Protein AF-A0AAW0YSM6-F1 (afdb_monomer_lite)

pLDDT: mean 75.82, std 18.78, range [26.0, 96.44]

Foldseek 3Di:
DDDDDDDDDDDPPPPPPPPDPPPPPDDFDKQKVVRAQQCVPDCQNPVPDFQPDPVSLLVVQLVRVQVQCCVAPVAGDDPVVSVVSSVVSVVCVVVVNRDWMKMKTKDQDPLCVVPPDDPSAFKIKIKMWTWDADPVDNDDRRIDTFKIKIWIWGDPPPDPHDIDTPFMWMDTPVAPQKIKTFDPWDKAADPPWDKDKQFAADVVVPRDPVNSLVVVVVVVCVQPPLQDPDDSVQVSVVVVVVQVVVCVVVWAWGTKIKGWIWTAAVPDDDTFTKIKIFTWTQDPVDNPDIDRFKIWIWGFQDDDPVSDDTYTFIWMDGPVRPPMTIGRDDPDDRDDRNVNVVPD

Radius of gyration: 26.13 Å; chains: 1; bounding box: 72×93×65 Å

Sequence (344 aa):
MIPPSNPLSQSPISSSSVSCPIWDRGASKWHSSPHEFVASCCLCTTSPRGPCTGEHYVAVQLNRFMKVWRRIVRRALPTEVRDAAHRIILELRTQGVELTHVSGMEMPCQQYYQSEMVNQRGYKEIRILFFVPDPVNDKANGHRWVADLLVFASSPPDSDEKIVVRGFASRFATDEKDWSFPQPYRYYGDPKDQQLFIVAPDEREGVRWDTTMDKMFVTVNKLQPGKYKISHFALVTHIVRVVQEIEMTGRRLWGFELYLVYRRAVGGGEMYPAIRIGFKFLTKESSKDITKEAVLILQSTGQGENGRRTYVQMSVMYASEWQIGHSYTEGGIPLLDKIEYERL

Secondary structure (DSSP, 8-state):
--PPPPPP----------------S-----EEESS---GGG-HHHH-S----SHHHHHHHHHHHHHHHHHHHH-SPPPHHHHHHHHHHHHHHHHTT----EEEEEEEE-GGGTT-TTS--TTEEEEEEEEEEE-TT-TTTT-EEEEEEEEEEEE--TT-SS--EEEEEEEEETTEEEEEEEE----EE--TTSPPEEEEPP-GGGT--HHHHHHHHHHHHHHHSTTT----HHHHHHHHHHHHHHHHTTT-EEEEEEEEEEEEEPTTSS-EEEEEEEEEEEE-SS-TT-EEEEEEEEEEE----TTS----EEEEEEEGGGTTEEEEE-SS------GGGSS--

Structure (mmCIF, N/CA/C/O backbone):
data_AF-A0AAW0YSM6-F1
#
_entry.id   AF-A0AAW0YSM6-F1
#
loop_
_atom_site.group_PDB
_atom_site.id
_atom_site.type_symbol
_atom_site.label_atom_id
_atom_site.label_alt_id
_atom_site.label_comp_id
_atom_site.label_asym_id
_atom_site.label_entity_id
_atom_site.label_seq_id
_atom_site.pdbx_PDB_ins_code
_atom_site.Cartn_x
_atom_site.Cartn_y
_atom_site.Cartn_z
_atom_site.occupancy
_atom_site.B_iso_or_equiv
_atom_site.auth_seq_id
_atom_site.auth_comp_id
_atom_site.auth_asym_id
_atom_site.auth_atom_id
_atom_site.pdbx_PDB_model_num
ATOM 1 N N . MET A 1 1 ? 38.708 76.179 -6.991 1.00 40.06 1 MET A N 1
ATOM 2 C CA . MET A 1 1 ? 37.515 75.405 -7.384 1.00 40.06 1 MET A CA 1
ATOM 3 C C . MET A 1 1 ? 37.983 74.216 -8.206 1.00 40.06 1 MET A C 1
ATOM 5 O O . MET A 1 1 ? 38.655 74.426 -9.200 1.00 40.06 1 MET A O 1
ATOM 9 N N . ILE A 1 2 ? 37.700 73.023 -7.677 1.00 41.72 2 ILE A N 1
ATOM 10 C CA . ILE A 1 2 ? 37.589 71.690 -8.300 1.00 41.72 2 ILE A CA 1
ATOM 11 C C . ILE A 1 2 ? 38.657 71.297 -9.351 1.00 41.72 2 ILE A C 1
ATOM 13 O O . ILE A 1 2 ? 38.523 71.656 -10.519 1.00 41.72 2 ILE A O 1
ATOM 17 N N . PRO A 1 3 ? 39.673 70.495 -8.971 1.00 47.22 3 PRO A N 1
ATOM 18 C CA . PRO A 1 3 ? 40.494 69.740 -9.917 1.00 47.22 3 PRO A CA 1
ATOM 19 C C . PRO A 1 3 ? 39.739 68.503 -10.457 1.00 47.22 3 PRO A C 1
ATOM 21 O O . PRO A 1 3 ? 38.768 68.057 -9.839 1.00 47.22 3 PRO A O 1
ATOM 24 N N . PRO A 1 4 ? 40.166 67.947 -11.607 1.00 43.38 4 PRO A N 1
ATOM 25 C CA . PRO A 1 4 ? 39.442 66.901 -12.318 1.00 43.38 4 PRO A CA 1
ATOM 26 C C . PRO A 1 4 ? 39.481 65.558 -11.582 1.00 43.38 4 PRO A C 1
ATOM 28 O O . PRO A 1 4 ? 40.473 65.164 -10.972 1.00 43.38 4 PRO A O 1
ATOM 31 N N . SER A 1 5 ? 38.357 64.859 -11.675 1.00 38.62 5 SER A N 1
ATOM 32 C CA . SER A 1 5 ? 38.090 63.519 -11.167 1.00 38.62 5 SER A CA 1
ATOM 33 C C . SER A 1 5 ? 39.093 62.473 -11.666 1.00 38.62 5 SER A C 1
ATOM 35 O O . SER A 1 5 ? 39.226 62.250 -12.869 1.00 38.62 5 SER A O 1
ATOM 37 N N . ASN A 1 6 ? 39.726 61.782 -10.714 1.00 39.31 6 ASN A N 1
ATOM 38 C CA . ASN A 1 6 ? 40.415 60.507 -10.909 1.00 39.31 6 ASN A CA 1
ATOM 39 C C . ASN A 1 6 ? 39.470 59.456 -11.527 1.00 39.31 6 ASN A C 1
ATOM 41 O O . ASN A 1 6 ? 38.339 59.317 -11.050 1.00 39.31 6 ASN A O 1
ATOM 45 N N . PRO A 1 7 ? 39.926 58.641 -12.495 1.00 40.06 7 PRO A N 1
ATOM 46 C CA . PRO A 1 7 ? 39.260 57.392 -12.820 1.00 40.06 7 PRO A CA 1
ATOM 47 C C . PRO A 1 7 ? 39.488 56.390 -11.681 1.00 40.06 7 PRO A C 1
ATOM 49 O O . PRO A 1 7 ? 40.614 56.151 -11.243 1.00 40.06 7 PRO A O 1
ATOM 52 N N . LEU A 1 8 ? 38.394 55.820 -11.181 1.00 35.34 8 LEU A N 1
ATOM 53 C CA . LEU A 1 8 ? 38.414 54.733 -10.212 1.00 35.34 8 LEU A CA 1
ATOM 54 C C . LEU A 1 8 ? 39.210 53.549 -10.772 1.00 35.34 8 LEU A C 1
ATOM 56 O O . LEU A 1 8 ? 38.856 52.963 -11.793 1.00 35.34 8 LEU A O 1
ATOM 60 N N . SER A 1 9 ? 40.271 53.209 -10.044 1.00 35.31 9 SER A N 1
ATOM 61 C CA . SER A 1 9 ? 40.956 51.921 -10.051 1.00 35.31 9 SER A CA 1
ATOM 62 C C . SER A 1 9 ? 39.938 50.777 -10.025 1.00 35.31 9 SER A C 1
ATOM 64 O O . SER A 1 9 ? 39.336 50.487 -8.990 1.00 35.31 9 SER A O 1
ATOM 66 N N . GLN A 1 10 ? 39.739 50.119 -11.166 1.00 32.94 10 GLN A N 1
ATOM 67 C CA . GLN A 1 10 ? 39.191 48.770 -11.201 1.00 32.94 10 GLN A CA 1
ATOM 68 C C . GLN A 1 10 ? 40.369 47.811 -11.073 1.00 32.94 10 GLN A C 1
ATOM 70 O O . GLN A 1 10 ? 41.082 47.523 -12.031 1.00 32.94 10 GLN A O 1
ATOM 75 N N . SER A 1 11 ? 40.594 47.353 -9.846 1.00 36.03 11 SER A N 1
ATOM 76 C CA . SER A 1 11 ? 41.408 46.167 -9.608 1.00 36.03 11 SER A CA 1
ATOM 77 C C . SER A 1 11 ? 40.712 44.974 -10.277 1.00 36.03 11 SER A C 1
ATOM 79 O O . SER A 1 11 ? 39.489 44.858 -10.149 1.00 36.03 11 SER A O 1
ATOM 81 N N . PRO A 1 12 ? 41.433 44.088 -10.985 1.00 33.19 12 PRO A N 1
ATOM 82 C CA . PRO A 1 12 ? 40.829 42.878 -11.509 1.00 33.19 12 PRO A CA 1
ATOM 83 C C . PRO A 1 12 ? 40.389 42.039 -10.312 1.00 33.19 12 PRO A C 1
ATOM 85 O O . PRO A 1 12 ? 41.216 41.628 -9.496 1.00 33.19 12 PRO A O 1
ATOM 88 N N . ILE A 1 13 ? 39.080 41.820 -10.185 1.00 32.62 13 ILE A N 1
ATOM 89 C CA . ILE A 1 13 ? 38.552 40.786 -9.303 1.00 32.62 13 ILE A CA 1
ATOM 90 C C . ILE A 1 13 ? 39.185 39.497 -9.805 1.00 32.62 13 ILE A C 1
ATOM 92 O O . ILE A 1 13 ? 38.915 39.044 -10.919 1.00 32.62 13 ILE A O 1
ATOM 96 N N . SER A 1 14 ? 40.106 38.981 -8.998 1.00 31.17 14 SER A N 1
ATOM 97 C CA . SER A 1 14 ? 40.717 37.686 -9.189 1.00 31.17 14 SER A CA 1
ATOM 98 C C . SER A 1 14 ? 39.592 36.685 -9.398 1.00 31.17 14 SER A C 1
ATOM 100 O O . SER A 1 14 ? 38.737 36.480 -8.537 1.00 31.17 14 SER A O 1
ATOM 102 N N . SER A 1 15 ? 39.581 36.087 -10.583 1.00 32.94 15 SER A N 1
ATOM 103 C CA . SER A 1 15 ? 38.825 34.888 -10.887 1.00 32.94 15 SER A CA 1
ATOM 104 C C . SER A 1 15 ? 39.393 33.757 -10.034 1.00 32.94 15 SER A C 1
ATOM 106 O O . SER A 1 15 ? 40.144 32.897 -10.495 1.00 32.94 15 SER A O 1
ATOM 108 N N . SER A 1 16 ? 39.034 33.756 -8.751 1.00 30.25 16 SER A N 1
ATOM 109 C CA . SER A 1 16 ? 38.980 32.540 -7.966 1.00 30.25 16 SER A CA 1
ATOM 110 C C . SER A 1 16 ? 37.948 31.659 -8.655 1.00 30.25 16 SER A C 1
ATOM 112 O O . SER A 1 16 ? 36.740 31.743 -8.444 1.00 30.25 16 SER A O 1
ATOM 114 N N . SER A 1 17 ? 38.464 30.844 -9.568 1.00 32.72 17 SER A N 1
ATOM 115 C CA . SER A 1 17 ? 37.837 29.626 -10.032 1.00 32.72 17 SER A CA 1
ATOM 116 C C . SER A 1 17 ? 37.557 28.781 -8.794 1.00 32.72 17 SER A C 1
ATOM 118 O O . SER A 1 17 ? 38.354 27.947 -8.368 1.00 32.72 17 SER A O 1
ATOM 120 N N . VAL A 1 18 ? 36.403 29.039 -8.177 1.00 29.36 18 VAL A N 1
ATOM 121 C CA . VAL A 1 18 ? 35.732 28.075 -7.322 1.00 29.36 18 VAL A CA 1
ATOM 122 C C . VAL A 1 18 ? 35.409 26.930 -8.260 1.00 29.36 18 VAL A C 1
ATOM 124 O O . VAL A 1 18 ? 34.416 26.929 -8.984 1.00 29.36 18 VAL A O 1
ATOM 127 N N . SER A 1 19 ? 36.354 26.004 -8.329 1.00 27.19 19 SER A N 1
ATOM 128 C CA . SER A 1 19 ? 36.183 24.709 -8.942 1.00 27.19 19 SER A CA 1
ATOM 129 C C . SER A 1 19 ? 35.033 24.054 -8.195 1.00 27.19 19 SER A C 1
ATOM 131 O O . SER A 1 19 ? 35.177 23.562 -7.076 1.00 27.19 19 SER A O 1
ATOM 133 N N . CYS A 1 20 ? 33.847 24.117 -8.799 1.00 26.00 20 CYS A N 1
ATOM 134 C CA . CYS A 1 20 ? 32.742 23.259 -8.423 1.00 26.00 20 CYS A CA 1
ATOM 135 C C . CYS A 1 20 ? 33.285 21.824 -8.378 1.00 26.00 20 CYS A C 1
ATOM 137 O O . CYS A 1 20 ? 33.965 21.413 -9.328 1.00 26.00 20 CYS A O 1
ATOM 139 N N . PRO A 1 21 ? 33.019 21.050 -7.313 1.00 32.16 21 PRO A N 1
ATOM 140 C CA . PRO A 1 21 ? 33.362 19.645 -7.339 1.00 32.16 21 PRO A CA 1
ATOM 141 C C . PRO A 1 21 ? 32.621 19.036 -8.527 1.00 32.16 21 PRO A C 1
ATOM 143 O O . PRO A 1 21 ? 31.412 19.212 -8.674 1.00 32.16 21 PRO A O 1
ATOM 146 N N . ILE A 1 22 ? 33.372 18.378 -9.402 1.00 36.72 22 ILE A N 1
ATOM 147 C CA . ILE A 1 22 ? 32.871 17.672 -10.574 1.00 36.72 22 ILE A CA 1
ATOM 148 C C . ILE A 1 22 ? 31.927 16.566 -10.083 1.00 36.72 22 ILE A C 1
ATOM 150 O O . ILE A 1 22 ? 32.355 15.466 -9.739 1.00 36.72 22 ILE A O 1
ATOM 154 N N . TRP A 1 23 ? 30.631 16.867 -10.046 1.00 35.84 23 TRP A N 1
ATOM 155 C CA . TRP A 1 23 ? 29.545 15.894 -9.951 1.00 35.84 23 TRP A CA 1
ATOM 156 C C . TRP A 1 23 ? 28.999 15.639 -11.357 1.00 35.84 23 TRP A C 1
ATOM 158 O O . TRP A 1 23 ? 27.850 15.944 -11.646 1.00 35.84 23 TRP A O 1
ATOM 168 N N . ASP A 1 24 ? 29.832 15.090 -12.245 1.00 35.84 24 ASP A N 1
ATOM 169 C CA . ASP A 1 24 ? 29.409 14.677 -13.594 1.00 35.84 24 ASP A CA 1
ATOM 170 C C . ASP A 1 24 ? 29.388 13.145 -13.747 1.00 35.84 24 ASP A C 1
ATOM 172 O O . ASP A 1 24 ? 29.742 12.556 -14.767 1.00 35.84 24 ASP A O 1
ATOM 176 N N . ARG A 1 25 ? 28.976 12.454 -12.676 1.00 39.25 25 ARG A N 1
ATOM 177 C CA . ARG A 1 25 ? 28.579 11.041 -12.724 1.00 39.25 25 ARG A CA 1
ATOM 178 C C . ARG A 1 25 ? 27.132 10.901 -12.274 1.00 39.25 25 ARG A C 1
ATOM 180 O O . ARG A 1 25 ? 26.861 10.631 -11.112 1.00 39.25 25 ARG A O 1
ATOM 187 N N . GLY A 1 26 ? 26.229 11.026 -13.245 1.00 41.25 26 GLY A N 1
ATOM 188 C CA . GLY A 1 26 ? 24.864 10.513 -13.157 1.00 41.25 26 GLY A CA 1
ATOM 189 C C . GLY A 1 26 ? 23.821 11.533 -12.723 1.00 41.25 26 GLY A C 1
ATOM 190 O O . GLY A 1 26 ? 23.280 11.430 -11.629 1.00 41.25 26 GLY A O 1
ATOM 191 N N . ALA A 1 27 ? 23.436 12.444 -13.619 1.00 46.31 27 ALA A N 1
ATOM 192 C CA . ALA A 1 27 ? 22.065 12.947 -13.579 1.00 46.31 27 ALA A CA 1
ATOM 193 C C . ALA A 1 27 ? 21.117 11.731 -13.561 1.00 46.31 27 ALA A C 1
ATOM 195 O O . ALA A 1 27 ? 21.291 10.831 -14.389 1.00 46.31 27 ALA A O 1
ATOM 196 N N . SER A 1 28 ? 20.172 11.670 -12.614 1.00 61.44 28 SER A N 1
ATOM 197 C CA . SER A 1 28 ? 19.154 10.613 -12.518 1.00 61.44 28 SER A CA 1
ATOM 198 C C . SER A 1 28 ? 18.442 10.447 -13.861 1.00 61.44 28 SER A C 1
ATOM 200 O O . SER A 1 28 ? 17.533 11.200 -14.207 1.00 61.44 28 SER A O 1
ATOM 202 N N . LYS A 1 29 ? 18.904 9.484 -14.661 1.00 80.50 29 LYS A N 1
ATOM 203 C CA . LYS A 1 29 ? 18.422 9.258 -16.020 1.00 80.50 29 LYS A CA 1
ATOM 204 C C . LYS A 1 29 ? 17.352 8.179 -15.991 1.00 80.50 29 LYS A C 1
ATOM 206 O O . LYS A 1 29 ? 17.573 7.088 -15.468 1.00 80.50 29 LYS A O 1
ATOM 211 N N . TRP A 1 30 ? 16.208 8.473 -16.596 1.00 83.94 30 TRP A N 1
ATOM 212 C CA . TRP A 1 30 ? 15.176 7.472 -16.828 1.00 83.94 30 TRP A CA 1
ATOM 213 C C . TRP A 1 30 ? 15.651 6.428 -17.841 1.00 83.94 30 TRP A C 1
ATOM 215 O O . TRP A 1 30 ? 16.189 6.751 -18.903 1.00 83.94 30 TRP A O 1
ATOM 225 N N . HIS A 1 31 ? 15.429 5.160 -17.514 1.00 86.50 31 HIS A N 1
ATOM 226 C CA . HIS A 1 31 ? 15.693 4.019 -18.380 1.00 86.50 31 HIS A CA 1
ATOM 227 C C . HIS A 1 31 ? 14.391 3.285 -18.682 1.00 86.50 31 HIS A C 1
ATOM 229 O O . HIS A 1 31 ? 13.728 2.839 -17.751 1.00 86.50 31 HIS A O 1
ATOM 235 N N . SER A 1 32 ? 14.073 3.094 -19.965 1.00 85.25 32 SER A N 1
ATOM 236 C CA . SER A 1 32 ? 12.811 2.479 -20.406 1.00 85.25 32 SER A CA 1
ATOM 237 C C . SER A 1 32 ? 13.015 1.173 -21.171 1.00 85.25 32 SER A C 1
ATOM 239 O O . SER A 1 32 ? 14.026 0.983 -21.852 1.00 85.25 32 SER A O 1
ATOM 241 N N . SER A 1 33 ? 12.064 0.250 -21.052 1.00 83.12 33 SER A N 1
ATOM 242 C CA . SER A 1 33 ? 11.967 -0.974 -21.843 1.00 83.12 33 SER A CA 1
ATOM 243 C C . SER A 1 33 ? 10.510 -1.237 -22.243 1.00 83.12 33 SER A C 1
ATOM 245 O O . SER A 1 33 ? 9.692 -1.512 -21.359 1.00 83.12 33 SER A O 1
ATOM 247 N N . PRO A 1 34 ? 10.193 -1.304 -23.550 1.00 81.00 34 PRO A N 1
ATOM 248 C CA . PRO A 1 34 ? 10.962 -0.836 -24.711 1.00 81.00 34 PRO A CA 1
ATOM 249 C C . PRO A 1 34 ? 11.608 0.551 -24.553 1.00 81.00 34 PRO A C 1
ATOM 251 O O . PRO A 1 34 ? 11.180 1.359 -23.736 1.00 81.00 34 PRO A O 1
ATOM 254 N N . HIS A 1 35 ? 12.695 0.790 -25.292 1.00 72.38 35 HIS A N 1
ATOM 255 C CA . HIS A 1 35 ? 13.445 2.051 -25.216 1.00 72.38 35 HIS A CA 1
ATOM 256 C C . HIS A 1 35 ? 12.679 3.237 -25.803 1.00 72.38 35 HIS A C 1
ATOM 258 O O . HIS A 1 35 ? 12.831 4.354 -25.319 1.00 72.38 35 HIS A O 1
ATOM 264 N N . GLU A 1 36 ? 11.889 2.990 -26.843 1.00 67.25 36 GLU A N 1
ATOM 265 C CA . GLU A 1 36 ? 11.102 4.012 -27.517 1.00 67.25 36 GLU A CA 1
ATOM 266 C C . GLU A 1 36 ? 9.770 4.185 -26.799 1.00 67.25 36 GLU A C 1
ATOM 268 O O . GLU A 1 36 ? 9.009 3.233 -26.647 1.00 67.25 36 GLU A O 1
ATOM 273 N N . PHE A 1 37 ? 9.509 5.407 -26.342 1.00 64.50 37 PHE A N 1
ATOM 274 C CA . PHE A 1 37 ? 8.310 5.756 -25.584 1.00 64.50 37 PHE A CA 1
ATOM 275 C C . PHE A 1 37 ? 7.289 6.545 -26.418 1.00 64.50 37 PHE A C 1
ATOM 277 O O . PHE A 1 37 ? 6.204 6.845 -25.941 1.00 64.50 37 PHE A O 1
ATOM 284 N N . VAL A 1 38 ? 7.614 6.871 -27.671 1.00 62.47 38 VAL A N 1
ATOM 285 C CA . VAL A 1 38 ? 6.726 7.622 -28.566 1.00 62.47 38 VAL A CA 1
ATOM 286 C C . VAL A 1 38 ? 5.616 6.695 -29.067 1.00 62.47 38 VAL A C 1
ATOM 288 O O . VAL A 1 38 ? 5.909 5.627 -29.604 1.00 62.47 38 VAL A O 1
ATOM 291 N N . ALA A 1 39 ? 4.347 7.080 -28.896 1.00 58.62 39 ALA A N 1
ATOM 292 C CA . ALA A 1 39 ? 3.189 6.236 -29.220 1.00 58.62 39 ALA A CA 1
ATOM 293 C C . ALA A 1 39 ? 3.138 5.762 -30.683 1.00 58.62 39 ALA A C 1
ATOM 295 O O . ALA A 1 39 ? 2.730 4.625 -30.931 1.00 58.62 39 ALA A O 1
ATOM 296 N N . SER A 1 40 ? 3.627 6.571 -31.629 1.00 60.66 40 SER A N 1
ATOM 297 C CA . SER A 1 40 ? 3.673 6.239 -33.060 1.00 60.66 40 SER A CA 1
ATOM 298 C C . SER A 1 40 ? 4.598 5.064 -33.408 1.00 60.66 40 SER A C 1
ATOM 300 O O . SER A 1 40 ? 4.344 4.366 -34.386 1.00 60.66 40 SER A O 1
ATOM 302 N N . CYS A 1 41 ? 5.636 4.815 -32.604 1.00 59.59 41 CYS A N 1
ATOM 303 C CA . CYS A 1 41 ? 6.614 3.733 -32.804 1.00 59.59 41 CYS A CA 1
ATOM 304 C C . CYS A 1 41 ? 6.591 2.704 -31.664 1.00 59.59 41 CYS A C 1
ATOM 306 O O . CYS A 1 41 ? 7.434 1.811 -31.576 1.00 59.59 41 CYS A O 1
ATOM 308 N N . CYS A 1 42 ? 5.634 2.831 -30.748 1.00 64.88 42 CYS A N 1
ATOM 309 C CA . CYS A 1 42 ? 5.588 2.024 -29.548 1.00 64.88 42 CYS A CA 1
ATOM 310 C C . CYS A 1 42 ? 5.269 0.563 -29.895 1.00 64.88 42 CYS A C 1
ATOM 312 O O . CYS A 1 42 ? 4.232 0.238 -30.472 1.00 64.88 42 CYS A O 1
ATOM 314 N N . LEU A 1 43 ? 6.125 -0.373 -29.480 1.00 63.53 43 LEU A N 1
ATOM 315 C CA . LEU A 1 43 ? 5.853 -1.809 -29.647 1.00 63.53 43 LEU A CA 1
ATOM 316 C C . LEU A 1 43 ? 4.604 -2.269 -28.876 1.00 63.53 43 LEU A C 1
ATOM 318 O O . LEU A 1 43 ? 4.097 -3.358 -29.135 1.00 63.53 43 LEU A O 1
ATOM 322 N N . CYS A 1 44 ? 4.101 -1.465 -27.932 1.00 63.12 44 CYS A N 1
ATOM 323 C CA . CYS A 1 44 ? 2.841 -1.743 -27.245 1.00 63.12 44 CYS A CA 1
ATOM 324 C C . CYS A 1 44 ? 1.594 -1.349 -28.036 1.00 63.12 44 CYS A C 1
ATOM 326 O O . CYS A 1 44 ? 0.535 -1.900 -27.763 1.00 63.12 44 CYS A O 1
ATOM 328 N N . THR A 1 45 ? 1.713 -0.444 -29.008 1.00 60.91 45 THR A N 1
ATOM 329 C CA . THR A 1 45 ? 0.628 -0.066 -29.929 1.00 60.91 45 THR A CA 1
ATOM 330 C C . THR A 1 45 ? 0.721 -0.821 -31.255 1.00 60.91 45 THR A C 1
ATOM 332 O O . THR A 1 45 ? -0.296 -1.056 -31.899 1.00 60.91 45 THR A O 1
ATOM 335 N N . THR A 1 46 ? 1.928 -1.232 -31.656 1.00 55.22 46 THR A N 1
ATOM 336 C CA . THR A 1 46 ? 2.209 -1.775 -32.998 1.00 55.22 46 THR A CA 1
ATOM 337 C C . THR A 1 46 ? 2.402 -3.292 -33.060 1.00 55.22 46 THR A C 1
ATOM 339 O O . THR A 1 46 ? 2.444 -3.835 -34.161 1.00 55.22 46 THR A O 1
ATOM 342 N N . SER A 1 47 ? 2.511 -4.010 -31.931 1.00 56.88 47 SER A N 1
ATOM 343 C CA . SER A 1 47 ? 2.680 -5.474 -31.953 1.00 56.88 47 SER A CA 1
ATOM 344 C C . SER A 1 47 ? 1.342 -6.191 -32.205 1.00 56.88 47 SER A C 1
ATOM 346 O O . SER A 1 47 ? 0.487 -6.192 -31.319 1.00 56.88 47 SER A O 1
ATOM 348 N N . PRO A 1 48 ? 1.158 -6.890 -33.345 1.00 49.88 48 PRO A N 1
ATOM 349 C CA . PRO A 1 48 ? -0.085 -7.603 -33.660 1.00 49.88 48 PRO A CA 1
ATOM 350 C C . PRO A 1 48 ? -0.254 -8.908 -32.864 1.00 49.88 48 PRO A C 1
ATOM 352 O O . PRO A 1 48 ? -1.270 -9.588 -32.986 1.00 49.88 48 PRO A O 1
ATOM 355 N N . ARG A 1 49 ? 0.753 -9.301 -32.073 1.00 57.97 49 ARG A N 1
ATOM 356 C CA . ARG A 1 49 ? 0.743 -10.518 -31.257 1.00 57.97 49 ARG A CA 1
ATOM 357 C C . ARG A 1 49 ? 1.012 -10.139 -29.810 1.00 57.97 49 ARG A C 1
ATOM 359 O O . ARG A 1 49 ? 2.162 -10.031 -29.385 1.00 57.97 49 ARG A O 1
ATOM 366 N N . GLY A 1 50 ? -0.068 -9.896 -29.074 1.00 62.69 50 GLY A N 1
ATOM 367 C CA . GLY A 1 50 ? -0.027 -9.890 -27.618 1.00 62.69 50 GLY A CA 1
ATOM 368 C C . GLY A 1 50 ? 0.368 -11.272 -27.078 1.00 62.69 50 GLY A C 1
ATOM 369 O O . GLY A 1 50 ? 0.382 -12.260 -27.823 1.00 62.69 50 GLY A O 1
ATOM 370 N N . PRO A 1 51 ? 0.723 -11.368 -25.792 1.00 65.69 51 PRO A N 1
ATOM 371 C CA . PRO A 1 51 ? 1.012 -12.653 -25.174 1.00 65.69 51 PRO A CA 1
ATOM 372 C C . PRO A 1 51 ? -0.200 -13.590 -25.271 1.00 65.69 51 PRO A C 1
ATOM 374 O O . PRO A 1 51 ? -1.312 -13.235 -24.903 1.00 65.69 51 PRO A O 1
ATOM 377 N N . CYS A 1 52 ? 0.021 -14.810 -25.762 1.00 69.50 52 CYS A N 1
ATOM 378 C CA . CYS A 1 52 ? -1.066 -15.763 -26.017 1.00 69.50 52 CYS A CA 1
ATOM 379 C C . CYS A 1 52 ? -1.593 -16.459 -24.750 1.00 69.50 52 CYS A C 1
ATOM 381 O O . CYS A 1 52 ? -2.656 -17.069 -24.795 1.00 69.50 52 CYS A O 1
ATOM 383 N N . THR A 1 53 ? -0.851 -16.423 -23.635 1.00 83.50 53 THR A N 1
ATOM 384 C CA . THR A 1 53 ? -1.195 -17.149 -22.400 1.00 83.50 53 THR A CA 1
ATOM 385 C C . THR A 1 53 ? -0.925 -16.343 -21.127 1.00 83.50 53 THR A C 1
ATOM 387 O O . THR A 1 53 ? -0.207 -15.338 -21.128 1.00 83.50 53 THR A O 1
ATOM 390 N N . GLY A 1 54 ? -1.501 -16.833 -20.020 1.00 84.44 54 GLY A N 1
ATOM 391 C CA . GLY A 1 54 ? -1.133 -16.561 -18.622 1.00 84.44 54 GLY A CA 1
ATOM 392 C C . GLY A 1 54 ? 0.354 -16.254 -18.424 1.00 84.44 54 GLY A C 1
ATOM 393 O O . GLY A 1 54 ? 0.798 -15.133 -18.177 1.00 84.44 54 GLY A O 1
ATOM 394 N N . GLU A 1 55 ? 1.120 -17.313 -18.614 1.00 88.19 55 GLU A N 1
ATOM 395 C CA . GLU A 1 55 ? 2.547 -17.389 -18.338 1.00 88.19 55 GLU A CA 1
ATOM 396 C C . GLU A 1 55 ? 3.377 -16.538 -19.299 1.00 88.19 55 GLU A C 1
ATOM 398 O O . GLU A 1 55 ? 4.327 -15.876 -18.881 1.00 88.19 55 GLU A O 1
ATOM 403 N N . HIS A 1 56 ? 3.003 -16.504 -20.583 1.00 88.00 56 HIS A N 1
ATOM 404 C CA . HIS A 1 56 ? 3.741 -15.739 -21.583 1.00 88.00 56 HIS A CA 1
ATOM 405 C C . HIS A 1 56 ? 3.680 -14.233 -21.285 1.00 88.00 56 HIS A C 1
ATOM 407 O O . HIS A 1 56 ? 4.703 -13.551 -21.338 1.00 88.00 56 HIS A O 1
ATOM 413 N N . TYR A 1 57 ? 2.513 -13.718 -20.894 1.00 89.12 57 TYR A N 1
ATOM 414 C CA . TYR A 1 57 ? 2.358 -12.322 -20.471 1.00 89.12 57 TYR A CA 1
ATOM 415 C C . TYR A 1 57 ? 3.295 -11.977 -19.310 1.00 89.12 57 TYR A C 1
ATOM 417 O O . TYR A 1 57 ? 4.084 -11.033 -19.400 1.00 89.12 57 TYR A O 1
ATOM 425 N N . VAL A 1 58 ? 3.263 -12.793 -18.252 1.00 91.62 58 VAL A N 1
ATOM 426 C CA . VAL A 1 58 ? 4.100 -12.599 -17.065 1.00 91.62 58 VAL A CA 1
ATOM 427 C C . VAL A 1 58 ? 5.580 -12.597 -17.444 1.00 91.62 58 VAL A C 1
ATOM 429 O O . VAL A 1 58 ? 6.324 -11.699 -17.044 1.00 91.62 58 VAL A O 1
ATOM 432 N N . ALA A 1 59 ? 6.010 -13.565 -18.256 1.00 91.88 59 ALA A N 1
ATOM 433 C CA . ALA A 1 59 ? 7.396 -13.689 -18.691 1.00 91.88 59 ALA A CA 1
ATOM 434 C C . ALA A 1 59 ? 7.867 -12.466 -19.498 1.00 91.88 59 ALA A C 1
ATOM 436 O O . ALA A 1 59 ? 8.966 -11.955 -19.258 1.00 91.88 59 ALA A O 1
ATOM 437 N N . VAL A 1 60 ? 7.040 -11.962 -20.421 1.00 90.31 60 VAL A N 1
ATOM 438 C CA . VAL A 1 60 ? 7.350 -10.771 -21.230 1.00 90.31 60 VAL A CA 1
ATOM 439 C C . VAL A 1 60 ? 7.501 -9.535 -20.346 1.00 90.31 60 VAL A C 1
ATOM 441 O O . VAL A 1 60 ? 8.484 -8.799 -20.479 1.00 90.31 60 VAL A O 1
ATOM 444 N N . GLN A 1 61 ? 6.568 -9.318 -19.422 1.00 92.31 61 GLN A N 1
ATOM 445 C CA . GLN A 1 61 ? 6.564 -8.134 -18.565 1.00 92.31 61 GLN A CA 1
ATOM 446 C C . GLN A 1 61 ? 7.705 -8.163 -17.542 1.00 92.31 61 GLN A C 1
ATOM 448 O O . GLN A 1 61 ? 8.429 -7.174 -17.393 1.00 92.31 61 GLN A O 1
ATOM 453 N N . LEU A 1 62 ? 7.973 -9.321 -16.929 1.00 95.19 62 LEU A N 1
ATOM 454 C CA . LEU A 1 62 ? 9.134 -9.497 -16.055 1.00 95.19 62 LEU A CA 1
ATOM 455 C C . LEU A 1 62 ? 10.452 -9.306 -16.812 1.00 95.19 62 LEU A C 1
ATOM 457 O O . LEU A 1 62 ? 11.392 -8.730 -16.267 1.00 95.19 62 LEU A O 1
ATOM 461 N N . ASN A 1 63 ? 10.545 -9.727 -18.079 1.00 93.44 63 ASN A N 1
ATOM 462 C CA . ASN A 1 63 ? 11.734 -9.480 -18.898 1.00 93.44 63 ASN A CA 1
ATOM 463 C C . ASN A 1 63 ? 11.985 -7.980 -19.114 1.00 93.44 63 ASN A C 1
ATOM 465 O O . ASN A 1 63 ? 13.123 -7.520 -18.981 1.00 93.44 63 ASN A O 1
ATOM 469 N N . ARG A 1 64 ? 10.929 -7.206 -19.402 1.00 92.44 64 ARG A N 1
ATOM 470 C CA . ARG A 1 64 ? 11.012 -5.741 -19.537 1.00 92.44 64 ARG A CA 1
ATOM 471 C C . ARG A 1 64 ? 11.453 -5.092 -18.229 1.00 92.44 64 ARG A C 1
ATOM 473 O O . ARG A 1 64 ? 12.389 -4.294 -18.236 1.00 92.44 64 ARG A O 1
ATOM 480 N N . PHE A 1 65 ? 10.853 -5.505 -17.117 1.00 95.56 65 PHE A N 1
ATOM 481 C CA . PHE A 1 65 ? 11.230 -5.049 -15.784 1.00 95.56 65 PHE A CA 1
ATOM 482 C C . PHE A 1 65 ? 12.706 -5.339 -15.465 1.00 95.56 65 PHE A C 1
ATOM 484 O O . PHE A 1 65 ? 13.459 -4.434 -15.109 1.00 95.56 65 PHE A O 1
ATOM 491 N N . MET A 1 66 ? 13.167 -6.575 -15.687 1.00 94.88 66 MET A N 1
ATOM 492 C CA . MET A 1 66 ? 14.564 -6.972 -15.466 1.00 94.88 66 MET A CA 1
ATOM 493 C C . MET A 1 66 ? 15.556 -6.157 -16.305 1.00 94.88 66 MET A C 1
ATOM 495 O O . MET A 1 66 ? 16.639 -5.820 -15.823 1.00 94.88 66 MET A O 1
ATOM 499 N N . LYS A 1 67 ? 15.213 -5.826 -17.557 1.00 93.38 67 LYS A N 1
ATOM 500 C CA . LYS A 1 67 ? 16.045 -4.968 -18.418 1.00 93.38 67 LYS A CA 1
ATOM 501 C C . LYS A 1 67 ? 16.187 -3.561 -17.842 1.00 93.38 67 LYS A C 1
ATOM 503 O O . LYS A 1 67 ? 17.294 -3.028 -17.837 1.00 93.38 67 LYS A O 1
ATOM 508 N N . VAL A 1 68 ? 15.094 -2.976 -17.352 1.00 93.62 68 VAL A N 1
ATOM 509 C CA . VAL A 1 68 ? 15.096 -1.655 -16.702 1.00 93.62 68 VAL A CA 1
ATOM 510 C C . VAL A 1 68 ? 15.929 -1.691 -15.424 1.00 93.62 68 VAL A C 1
ATOM 512 O O . VAL A 1 68 ? 16.855 -0.893 -15.291 1.00 93.62 68 VAL A O 1
ATOM 515 N N . TRP A 1 69 ? 15.699 -2.682 -14.557 1.00 93.44 69 TRP A N 1
ATOM 516 C CA . TRP A 1 69 ? 16.478 -2.881 -13.332 1.00 93.44 69 TRP A CA 1
ATOM 517 C C . TRP A 1 69 ? 17.984 -2.930 -13.606 1.00 93.44 69 TRP A C 1
ATOM 519 O O . TRP A 1 69 ? 18.746 -2.154 -13.037 1.00 93.44 69 TRP A O 1
ATOM 529 N N . ARG A 1 70 ? 18.430 -3.787 -14.535 1.00 91.12 70 ARG A N 1
ATOM 530 C CA . ARG A 1 70 ? 19.861 -3.934 -14.857 1.00 91.12 70 ARG A CA 1
ATOM 531 C C . ARG A 1 70 ? 20.495 -2.647 -15.388 1.00 91.12 70 ARG A C 1
ATOM 533 O O . ARG A 1 70 ? 21.687 -2.451 -15.189 1.00 91.12 70 ARG A O 1
ATOM 540 N N . ARG A 1 71 ? 19.733 -1.777 -16.057 1.00 90.12 71 ARG A N 1
ATOM 541 C CA . ARG A 1 71 ? 20.248 -0.499 -16.581 1.00 90.12 71 ARG A CA 1
ATOM 542 C C . ARG A 1 71 ? 20.420 0.548 -15.489 1.00 90.12 71 ARG A C 1
ATOM 544 O O . ARG A 1 71 ? 21.428 1.247 -15.497 1.00 90.12 71 ARG A O 1
ATOM 551 N N . ILE A 1 72 ? 19.456 0.619 -14.576 1.00 89.44 72 ILE A N 1
ATOM 552 C CA . ILE A 1 72 ? 19.457 1.561 -13.454 1.00 89.44 72 ILE A CA 1
ATOM 553 C C . ILE A 1 72 ? 20.505 1.133 -12.427 1.00 89.44 72 ILE A C 1
ATOM 555 O O . ILE A 1 72 ? 21.420 1.875 -12.096 1.00 89.44 72 ILE A O 1
ATOM 559 N N . VAL A 1 73 ? 20.381 -0.110 -11.973 1.00 86.50 73 VAL A N 1
ATOM 560 C CA . VAL A 1 73 ? 21.028 -0.611 -10.766 1.00 86.50 73 VAL A CA 1
ATOM 561 C C . VAL A 1 73 ? 22.363 -1.299 -11.066 1.00 86.50 73 VAL A C 1
ATOM 563 O O . VAL A 1 73 ? 23.233 -1.382 -10.203 1.00 86.50 73 VAL A O 1
ATOM 566 N N . ARG A 1 74 ? 22.545 -1.804 -12.296 1.00 86.44 74 ARG A N 1
ATOM 567 C CA . ARG A 1 74 ? 23.743 -2.544 -12.751 1.00 86.44 74 ARG A CA 1
ATOM 568 C C . ARG A 1 74 ? 24.086 -3.782 -11.912 1.00 86.44 74 ARG A C 1
ATOM 570 O O . ARG A 1 74 ? 25.221 -4.249 -11.929 1.00 86.44 74 ARG A O 1
ATOM 577 N N . ARG A 1 75 ? 23.099 -4.347 -11.209 1.00 85.81 75 ARG A N 1
ATOM 578 C CA . ARG A 1 75 ? 23.213 -5.582 -10.417 1.00 85.81 75 ARG A CA 1
ATOM 579 C C . ARG A 1 75 ? 22.100 -6.567 -10.778 1.00 85.81 75 ARG A C 1
ATOM 581 O O . ARG A 1 75 ? 21.148 -6.222 -11.488 1.00 85.81 75 ARG A O 1
ATOM 588 N N . ALA A 1 76 ? 22.226 -7.803 -10.295 1.00 88.69 76 ALA A N 1
ATOM 589 C CA . ALA A 1 76 ? 21.158 -8.795 -10.375 1.00 88.69 76 ALA A CA 1
ATOM 590 C C . ALA A 1 76 ? 19.879 -8.279 -9.693 1.00 88.69 76 ALA A C 1
ATOM 592 O O . ALA A 1 76 ? 19.942 -7.440 -8.795 1.00 88.69 76 ALA A O 1
ATOM 593 N N . LEU A 1 77 ? 18.723 -8.752 -10.159 1.00 91.44 77 LEU A N 1
ATOM 594 C CA . LEU A 1 77 ? 17.430 -8.416 -9.570 1.00 91.44 77 LEU A CA 1
ATOM 595 C C . LEU A 1 77 ? 17.204 -9.283 -8.321 1.00 91.44 77 LEU A C 1
ATOM 597 O O . LEU A 1 77 ? 17.156 -10.505 -8.481 1.00 91.44 77 LEU A O 1
ATOM 601 N N . PRO A 1 78 ? 17.058 -8.696 -7.117 1.00 92.19 78 PRO A N 1
ATOM 602 C CA . PRO A 1 78 ? 16.705 -9.446 -5.916 1.00 92.19 78 PRO A CA 1
ATOM 603 C C . PRO A 1 78 ? 15.352 -10.143 -6.071 1.00 92.19 78 PRO A C 1
ATOM 605 O O . PRO A 1 78 ? 14.436 -9.598 -6.699 1.00 92.19 78 PRO A O 1
ATOM 608 N N . THR A 1 79 ? 15.222 -11.340 -5.499 1.00 91.44 79 THR A N 1
ATOM 609 C CA . THR A 1 79 ? 14.010 -12.166 -5.604 1.00 91.44 79 THR A CA 1
ATOM 610 C C . THR A 1 79 ? 12.786 -11.428 -5.070 1.00 91.44 79 THR A C 1
ATOM 612 O O . THR A 1 79 ? 11.747 -11.416 -5.717 1.00 91.44 79 THR A O 1
ATOM 615 N N . GLU A 1 80 ? 12.927 -10.705 -3.964 1.00 89.75 80 GLU A N 1
ATOM 616 C CA . GLU A 1 80 ? 11.839 -9.976 -3.313 1.00 89.75 80 GLU A CA 1
ATOM 617 C C . GLU A 1 80 ? 11.284 -8.859 -4.210 1.00 89.75 80 GLU A C 1
ATOM 619 O O . GLU A 1 80 ? 10.073 -8.645 -4.282 1.00 89.75 80 GLU A O 1
ATOM 624 N N . VAL A 1 81 ? 12.162 -8.175 -4.953 1.00 93.06 81 VAL A N 1
ATOM 625 C CA . VAL A 1 81 ? 11.769 -7.135 -5.917 1.00 93.06 81 VAL A CA 1
ATOM 626 C C . VAL A 1 81 ? 11.148 -7.763 -7.164 1.00 93.06 81 VAL A C 1
ATOM 628 O O . VAL A 1 81 ? 10.180 -7.231 -7.707 1.00 93.06 81 VAL A O 1
ATOM 631 N N . ARG A 1 82 ? 11.673 -8.910 -7.616 1.00 95.31 82 ARG A N 1
ATOM 632 C CA . ARG A 1 82 ? 11.071 -9.682 -8.710 1.00 95.31 82 ARG A CA 1
ATOM 633 C C . ARG A 1 82 ? 9.645 -10.107 -8.362 1.00 95.31 82 ARG A C 1
ATOM 635 O O . ARG A 1 82 ? 8.761 -9.950 -9.199 1.00 95.31 82 ARG A O 1
ATOM 642 N N . ASP A 1 83 ? 9.422 -10.604 -7.152 1.00 93.19 83 ASP A N 1
ATOM 643 C CA . ASP A 1 83 ? 8.111 -11.054 -6.687 1.00 93.19 83 ASP A CA 1
ATOM 644 C C . ASP A 1 83 ? 7.140 -9.879 -6.520 1.00 93.19 83 ASP A C 1
ATOM 646 O O . ASP A 1 83 ? 5.962 -9.992 -6.862 1.00 93.19 83 ASP A O 1
ATOM 650 N N . ALA A 1 84 ? 7.630 -8.718 -6.071 1.00 93.31 84 ALA A N 1
ATOM 651 C CA . ALA A 1 84 ? 6.845 -7.485 -6.045 1.00 93.31 84 ALA A CA 1
ATOM 652 C C . ALA A 1 84 ? 6.398 -7.057 -7.450 1.00 93.31 84 ALA A C 1
ATOM 654 O O . ALA A 1 84 ? 5.213 -6.810 -7.672 1.00 93.31 84 ALA A O 1
ATOM 655 N N . ALA A 1 85 ? 7.320 -7.041 -8.416 1.00 96.06 85 ALA A N 1
ATOM 656 C CA . ALA A 1 85 ? 6.992 -6.754 -9.808 1.00 96.06 85 ALA A CA 1
ATOM 657 C C . ALA A 1 85 ? 6.017 -7.787 -10.387 1.00 96.06 85 ALA A C 1
ATOM 659 O O . ALA A 1 85 ? 5.097 -7.423 -11.113 1.00 96.06 85 ALA A O 1
ATOM 660 N N . HIS A 1 86 ? 6.181 -9.067 -10.044 1.00 95.19 86 HIS A N 1
ATOM 661 C CA . HIS A 1 86 ? 5.282 -10.131 -10.476 1.00 95.19 86 HIS A CA 1
ATOM 662 C C . HIS A 1 86 ? 3.844 -9.902 -9.991 1.00 95.19 86 HIS A C 1
ATOM 664 O O . HIS A 1 86 ? 2.924 -10.013 -10.797 1.00 95.19 86 HIS A O 1
ATOM 670 N N . ARG A 1 87 ? 3.647 -9.511 -8.724 1.00 92.94 87 ARG A N 1
ATOM 671 C CA . ARG A 1 87 ? 2.316 -9.162 -8.193 1.00 92.94 87 ARG A CA 1
ATOM 672 C C . ARG A 1 87 ? 1.677 -8.001 -8.950 1.00 92.94 87 ARG A C 1
ATOM 674 O O . ARG A 1 87 ? 0.532 -8.124 -9.365 1.00 92.94 87 ARG A O 1
ATOM 681 N N . ILE A 1 88 ? 2.430 -6.925 -9.195 1.00 95.38 88 ILE A N 1
ATOM 682 C CA . ILE A 1 88 ? 1.942 -5.785 -9.989 1.00 95.38 88 ILE A CA 1
ATOM 683 C C . ILE A 1 88 ? 1.524 -6.244 -11.384 1.00 95.38 88 ILE A C 1
ATOM 685 O O . ILE A 1 88 ? 0.468 -5.864 -11.865 1.00 95.38 88 ILE A O 1
ATOM 689 N N . ILE A 1 89 ? 2.336 -7.075 -12.036 1.00 95.31 89 ILE A N 1
ATOM 690 C CA . ILE A 1 89 ? 2.050 -7.586 -13.378 1.00 95.31 89 ILE A CA 1
ATOM 691 C C . ILE A 1 89 ? 0.758 -8.413 -13.385 1.00 95.31 89 ILE A C 1
ATOM 693 O O . ILE A 1 89 ? -0.074 -8.224 -14.266 1.00 95.31 89 ILE A O 1
ATOM 697 N N . LEU A 1 90 ? 0.561 -9.302 -12.408 1.00 93.75 90 LEU A N 1
ATOM 698 C CA . LEU A 1 90 ? -0.678 -10.075 -12.294 1.00 93.75 90 LEU A CA 1
ATOM 699 C C . LEU A 1 90 ? -1.898 -9.169 -12.092 1.00 93.75 90 LEU A C 1
ATOM 701 O O . LEU A 1 90 ? -2.902 -9.365 -12.768 1.00 93.75 90 LEU A O 1
ATOM 705 N N . GLU A 1 91 ? -1.784 -8.155 -11.238 1.00 93.12 91 GLU A N 1
ATOM 706 C CA . GLU A 1 91 ? -2.858 -7.193 -10.971 1.00 93.12 91 GLU A CA 1
ATOM 707 C C . GLU A 1 91 ? -3.159 -6.292 -12.181 1.00 93.12 91 GLU A C 1
ATOM 709 O O . GLU A 1 91 ? -4.303 -6.050 -12.542 1.00 93.12 91 GLU A O 1
ATOM 714 N N . LEU A 1 92 ? -2.141 -5.858 -12.920 1.00 93.62 92 LEU A N 1
ATOM 715 C CA . LEU A 1 92 ? -2.360 -5.138 -14.175 1.00 93.62 92 LEU A CA 1
ATOM 716 C C . LEU A 1 92 ? -3.137 -5.999 -15.181 1.00 93.62 92 LEU A C 1
ATOM 718 O O . LEU A 1 92 ? -3.998 -5.494 -15.904 1.00 93.62 92 LEU A O 1
ATOM 722 N N . ARG A 1 93 ? -2.891 -7.311 -15.204 1.00 91.62 93 ARG A N 1
ATOM 723 C CA . ARG A 1 93 ? -3.641 -8.221 -16.070 1.00 91.62 93 ARG A CA 1
ATOM 724 C C . ARG A 1 93 ? -5.103 -8.365 -15.665 1.00 91.62 93 ARG A C 1
ATOM 726 O O . ARG A 1 93 ? -5.950 -8.409 -16.553 1.00 91.62 93 ARG A O 1
ATOM 733 N N . THR A 1 94 ? -5.420 -8.448 -14.371 1.00 90.69 94 THR A N 1
ATOM 734 C CA . THR A 1 94 ? -6.825 -8.517 -13.915 1.00 90.69 94 THR A CA 1
ATOM 735 C C . THR A 1 94 ? -7.598 -7.260 -14.323 1.00 90.69 94 THR A C 1
ATOM 737 O O . THR A 1 94 ? -8.788 -7.339 -14.616 1.00 90.69 94 THR A O 1
ATOM 740 N N . GLN A 1 95 ? -6.897 -6.132 -14.466 1.00 89.88 95 GLN A N 1
ATOM 741 C CA . GLN A 1 95 ? -7.411 -4.861 -14.986 1.00 89.88 95 GLN A CA 1
ATOM 742 C C . GLN A 1 95 ? -7.426 -4.772 -16.529 1.00 89.88 95 GLN A C 1
ATOM 744 O O . GLN A 1 95 ? -7.702 -3.711 -17.090 1.00 89.88 95 GLN A O 1
ATOM 749 N N . GLY A 1 96 ? -7.120 -5.862 -17.241 1.00 88.31 96 GLY A N 1
ATOM 750 C CA . GLY A 1 96 ? -7.118 -5.918 -18.707 1.00 88.31 96 GLY A CA 1
ATOM 751 C C . GLY A 1 96 ? -5.898 -5.273 -19.374 1.00 88.31 96 GLY A C 1
ATOM 752 O O . GLY A 1 96 ? -5.920 -5.006 -20.577 1.00 88.31 96 GLY A O 1
ATOM 753 N N . VAL A 1 97 ? -4.823 -5.000 -18.627 1.00 88.44 97 VAL A N 1
ATOM 754 C CA . VAL A 1 97 ? -3.584 -4.438 -19.178 1.00 88.44 97 VAL A CA 1
ATOM 755 C C . VAL A 1 97 ? -2.675 -5.557 -19.678 1.00 88.44 97 VAL A C 1
ATOM 757 O O . VAL A 1 97 ? -1.931 -6.178 -18.920 1.00 88.44 97 VAL A O 1
ATOM 760 N N . GLU A 1 98 ? -2.683 -5.766 -20.992 1.00 84.31 98 GLU A N 1
ATOM 761 C CA . GLU A 1 98 ? -1.948 -6.854 -21.654 1.00 84.31 98 GLU A CA 1
ATOM 762 C C . GLU A 1 98 ? -0.505 -6.497 -22.051 1.00 84.31 98 GLU A C 1
ATOM 764 O O . GLU A 1 98 ? 0.307 -7.380 -22.343 1.00 84.31 98 GLU A O 1
ATOM 769 N N . LEU A 1 99 ? -0.137 -5.212 -22.045 1.00 86.00 99 LEU A N 1
ATOM 770 C CA . LEU A 1 99 ? 1.214 -4.796 -22.412 1.00 86.00 99 LEU A CA 1
ATOM 771 C C . LEU A 1 99 ? 1.590 -3.442 -21.810 1.00 86.00 99 LEU A C 1
ATOM 773 O O . LEU A 1 99 ? 0.813 -2.495 -21.873 1.00 86.00 99 LEU A O 1
ATOM 777 N N . THR A 1 100 ? 2.805 -3.337 -21.263 1.00 88.56 100 THR A N 1
ATOM 778 C CA . THR A 1 100 ? 3.280 -2.103 -20.616 1.00 88.56 100 THR A CA 1
ATOM 779 C C . THR A 1 100 ? 4.691 -1.720 -21.023 1.00 88.56 100 THR A C 1
ATOM 781 O O . THR A 1 100 ? 5.581 -2.571 -21.112 1.00 88.56 100 THR A O 1
ATOM 784 N N . HIS A 1 101 ? 4.931 -0.425 -21.170 1.00 89.94 101 HIS A N 1
ATOM 785 C CA . HIS A 1 101 ? 6.264 0.147 -21.047 1.00 89.94 101 HIS A CA 1
ATOM 786 C C . HIS A 1 101 ? 6.677 0.173 -19.585 1.00 89.94 101 HIS A C 1
ATOM 788 O O . HIS A 1 101 ? 5.893 0.548 -18.722 1.00 89.94 101 HIS A O 1
ATOM 794 N N . VAL A 1 102 ? 7.916 -0.212 -19.309 1.00 92.69 102 VAL A N 1
ATOM 795 C CA . VAL A 1 102 ? 8.494 -0.080 -17.973 1.00 92.69 102 VAL A CA 1
ATOM 796 C C . VAL A 1 102 ? 9.565 0.990 -18.053 1.00 92.69 102 VAL A C 1
ATOM 798 O O . VAL A 1 102 ? 10.447 0.880 -18.902 1.00 92.69 102 VAL A O 1
ATOM 801 N N . SER A 1 103 ? 9.512 1.999 -17.191 1.00 91.56 103 SER A N 1
ATOM 802 C CA . SER A 1 103 ? 10.588 2.984 -17.051 1.00 91.56 103 SER A CA 1
ATOM 803 C C . SER A 1 103 ? 10.998 3.098 -15.600 1.00 91.56 103 SER A C 1
ATOM 805 O O . SER A 1 103 ? 10.154 3.009 -14.722 1.00 91.56 103 SER A O 1
ATOM 807 N N . GLY A 1 104 ? 12.269 3.338 -15.318 1.00 92.00 104 GLY A N 1
ATOM 808 C CA . GLY A 1 104 ? 12.689 3.590 -13.948 1.00 92.00 104 GLY A CA 1
ATOM 809 C C . GLY A 1 104 ? 13.906 4.483 -13.843 1.00 92.00 104 GLY A C 1
ATOM 810 O O . GLY A 1 104 ? 14.595 4.737 -14.833 1.00 92.00 104 GLY A O 1
ATOM 811 N N . MET A 1 105 ? 14.164 4.939 -12.627 1.00 90.19 105 MET A N 1
ATOM 812 C CA . MET A 1 105 ? 15.308 5.767 -12.280 1.00 90.19 105 MET A CA 1
ATOM 813 C C . MET A 1 105 ? 15.812 5.430 -10.876 1.00 90.19 105 MET A C 1
ATOM 815 O O . MET A 1 105 ? 15.045 5.009 -10.009 1.00 90.19 105 MET A O 1
ATOM 819 N N . GLU A 1 106 ? 17.109 5.639 -10.666 1.00 87.75 106 GLU A N 1
ATOM 820 C CA . GLU A 1 106 ? 17.711 5.689 -9.336 1.00 87.75 106 GLU A CA 1
ATOM 821 C C . GLU A 1 106 ? 17.710 7.143 -8.866 1.00 87.75 106 GLU A C 1
ATOM 823 O O . GLU A 1 106 ? 18.122 8.057 -9.593 1.00 87.75 106 GLU A O 1
ATOM 828 N N . MET A 1 107 ? 17.242 7.347 -7.645 1.00 81.69 107 MET A N 1
ATOM 829 C CA . MET A 1 107 ? 17.249 8.620 -6.955 1.00 81.69 107 MET A CA 1
ATOM 830 C C . MET A 1 107 ? 18.026 8.490 -5.644 1.00 81.69 107 MET A C 1
ATOM 832 O O . MET A 1 107 ? 18.006 7.433 -4.998 1.00 81.69 107 MET A O 1
ATOM 836 N N . PRO A 1 108 ? 18.668 9.579 -5.200 1.00 71.94 108 PRO A N 1
ATOM 837 C CA . PRO A 1 108 ? 19.035 9.721 -3.803 1.00 71.94 108 PRO A CA 1
ATOM 838 C C . PRO A 1 108 ? 17.794 9.527 -2.926 1.00 71.94 108 PRO A C 1
ATOM 840 O O . PRO A 1 108 ? 16.720 10.024 -3.264 1.00 71.94 108 PRO A O 1
ATOM 843 N N . CYS A 1 109 ? 17.924 8.801 -1.816 1.00 68.12 109 CYS A N 1
ATOM 844 C CA . CYS A 1 109 ? 16.772 8.492 -0.975 1.00 68.12 109 CYS A CA 1
ATOM 845 C C . CYS A 1 109 ? 16.204 9.770 -0.337 1.00 68.12 109 CYS A C 1
ATOM 847 O O . CYS A 1 109 ? 16.802 10.326 0.589 1.00 68.12 109 CYS A O 1
ATOM 849 N N . GLN A 1 110 ? 15.048 10.233 -0.830 1.00 60.16 110 GLN A N 1
ATOM 850 C CA . GLN A 1 110 ? 14.452 11.514 -0.430 1.00 60.16 110 GLN A CA 1
ATOM 851 C C . GLN A 1 110 ? 14.036 11.519 1.046 1.00 60.16 110 GLN A C 1
ATOM 853 O O . GLN A 1 110 ? 14.088 12.558 1.705 1.00 60.16 110 GLN A O 1
ATOM 858 N N . GLN A 1 111 ? 13.712 10.343 1.592 1.00 56.72 111 GLN A N 1
ATOM 859 C CA . GLN A 1 111 ? 13.300 10.164 2.987 1.00 56.72 111 GLN A CA 1
ATOM 860 C C . GLN A 1 111 ? 14.377 10.581 4.003 1.00 56.72 111 GLN A C 1
ATOM 862 O O . GLN A 1 111 ? 14.041 10.999 5.110 1.00 56.72 111 GLN A O 1
ATOM 867 N N . TYR A 1 112 ? 15.662 10.538 3.633 1.00 51.91 112 TYR A N 1
ATOM 868 C CA . TYR A 1 112 ? 16.766 10.904 4.530 1.00 51.91 112 TYR A CA 1
ATOM 869 C C . TYR A 1 112 ? 17.254 12.347 4.366 1.00 51.91 112 TYR A C 1
ATOM 871 O O . TYR A 1 112 ? 18.033 12.811 5.196 1.00 51.91 112 TYR A O 1
ATOM 879 N N . TYR A 1 113 ? 16.771 13.098 3.369 1.00 44.56 113 TYR A N 1
ATOM 880 C CA . TYR A 1 113 ? 17.142 14.513 3.216 1.00 44.56 113 TYR A CA 1
ATOM 881 C C . TYR A 1 113 ? 16.562 15.409 4.315 1.00 44.56 113 TYR A C 1
ATOM 883 O O . TYR A 1 113 ? 17.098 16.479 4.573 1.00 44.56 113 TYR A O 1
ATOM 891 N N . GLN A 1 114 ? 15.504 14.968 5.001 1.00 46.69 114 GLN A N 1
ATOM 892 C CA . GLN A 1 114 ? 14.921 15.698 6.133 1.00 46.69 114 GLN A CA 1
ATOM 893 C C . GLN A 1 114 ? 15.607 15.390 7.477 1.00 46.69 114 GLN A C 1
ATOM 895 O O . GLN A 1 114 ? 15.244 15.956 8.505 1.00 46.69 114 GLN A O 1
ATOM 900 N N . SER A 1 115 ? 16.583 14.481 7.488 1.00 43.72 115 SER A N 1
ATOM 901 C CA . SER A 1 115 ? 17.289 14.021 8.681 1.00 43.72 115 SER A CA 1
ATOM 902 C C . SER A 1 115 ? 18.771 14.352 8.524 1.00 43.72 115 SER A C 1
ATOM 904 O O . SER A 1 115 ? 19.519 13.553 7.968 1.00 43.72 115 SER A O 1
ATOM 906 N N . GLU A 1 116 ? 19.202 15.503 9.046 1.00 42.09 116 GLU A N 1
ATOM 907 C CA . GLU A 1 116 ? 20.579 16.044 8.978 1.00 42.09 116 GLU A CA 1
ATOM 908 C C . GLU A 1 116 ? 21.692 15.115 9.526 1.00 42.09 116 GLU A C 1
ATOM 910 O O . GLU A 1 116 ? 22.858 15.493 9.533 1.00 42.09 116 GLU A O 1
ATOM 915 N N . MET A 1 117 ? 21.371 13.902 9.992 1.00 40.28 117 MET A N 1
ATOM 916 C CA . MET A 1 117 ? 22.264 13.074 10.813 1.00 40.28 117 MET A CA 1
ATOM 917 C C . MET A 1 117 ? 22.627 11.693 10.249 1.00 40.28 117 MET A C 1
ATOM 919 O O . MET A 1 117 ? 23.363 10.964 10.906 1.00 40.28 117 MET A O 1
ATOM 923 N N . VAL A 1 118 ? 22.166 11.293 9.057 1.00 47.78 118 VAL A N 1
ATOM 924 C CA . VAL A 1 118 ? 22.530 9.968 8.510 1.00 47.78 118 VAL A CA 1
ATOM 925 C C . VAL A 1 118 ? 23.675 10.104 7.520 1.00 47.78 118 VAL A C 1
ATOM 927 O O . VAL A 1 118 ? 23.619 10.910 6.596 1.00 47.78 118 VAL A O 1
ATOM 930 N N . ASN A 1 119 ? 24.703 9.272 7.679 1.00 45.59 119 ASN A N 1
ATOM 931 C CA . ASN A 1 119 ? 25.718 9.055 6.657 1.00 45.59 119 ASN A CA 1
ATOM 932 C C . ASN A 1 119 ? 25.007 8.453 5.425 1.00 45.59 119 ASN A C 1
ATOM 934 O O . ASN A 1 119 ? 24.803 7.248 5.336 1.00 45.59 119 ASN A O 1
ATOM 938 N N . GLN A 1 120 ? 24.560 9.304 4.494 1.00 56.00 120 GLN A N 1
ATOM 939 C CA . GLN A 1 120 ? 23.713 8.943 3.339 1.00 56.00 120 GLN A CA 1
ATOM 940 C C . GLN A 1 120 ? 24.413 8.014 2.330 1.00 56.00 120 GLN A C 1
ATOM 942 O O . GLN A 1 120 ? 23.818 7.589 1.338 1.00 56.00 120 GLN A O 1
ATOM 947 N N . ARG A 1 121 ? 25.697 7.710 2.552 1.00 55.38 121 ARG A N 1
ATOM 948 C CA . ARG A 1 121 ? 26.503 6.877 1.664 1.00 55.38 121 ARG A CA 1
ATOM 949 C C . ARG A 1 121 ? 25.921 5.467 1.605 1.00 55.38 121 ARG A C 1
ATOM 951 O O . ARG A 1 121 ? 25.956 4.730 2.581 1.00 55.38 121 ARG A O 1
ATOM 958 N N . GLY A 1 122 ? 25.411 5.108 0.430 1.00 65.62 122 GLY A N 1
ATOM 959 C CA . GLY A 1 122 ? 24.944 3.761 0.115 1.00 65.62 122 GLY A CA 1
ATOM 960 C C . GLY A 1 122 ? 23.427 3.608 0.029 1.00 65.62 122 GLY A C 1
ATOM 961 O O . GLY A 1 122 ? 22.990 2.637 -0.579 1.00 65.62 122 GLY A O 1
ATOM 962 N N . TYR A 1 123 ? 22.619 4.539 0.547 1.00 75.00 123 TYR A N 1
ATOM 963 C CA . TYR A 1 123 ? 21.153 4.447 0.480 1.00 75.00 123 TYR A CA 1
ATOM 964 C C . TYR A 1 123 ? 20.598 4.978 -0.842 1.00 75.00 123 TYR A C 1
ATOM 966 O O . TYR A 1 123 ? 20.976 6.053 -1.307 1.00 75.00 123 TYR A O 1
ATOM 974 N N . LYS A 1 124 ? 19.681 4.219 -1.442 1.00 80.00 124 LYS A N 1
ATOM 975 C CA . LYS A 1 124 ? 19.136 4.459 -2.778 1.00 80.00 124 LYS A CA 1
ATOM 976 C C . LYS A 1 124 ? 17.635 4.224 -2.797 1.00 80.00 124 LYS A C 1
ATOM 978 O O . LYS A 1 124 ? 17.139 3.266 -2.203 1.00 80.00 124 LYS A O 1
ATOM 983 N N . GLU A 1 125 ? 16.940 5.072 -3.537 1.00 86.12 125 GLU A N 1
ATOM 984 C CA . GLU A 1 125 ? 15.534 4.904 -3.875 1.00 86.12 125 GLU A CA 1
ATOM 985 C C . GLU A 1 125 ? 15.441 4.604 -5.371 1.00 86.12 125 GLU A C 1
ATOM 987 O O . GLU A 1 125 ? 15.945 5.352 -6.207 1.00 86.12 125 GLU A O 1
ATOM 992 N N . ILE A 1 126 ? 14.843 3.474 -5.727 1.00 90.25 126 ILE A N 1
ATOM 993 C CA . ILE A 1 126 ? 14.672 3.057 -7.116 1.00 90.25 126 ILE A CA 1
ATOM 994 C C . ILE A 1 126 ? 13.183 3.101 -7.412 1.00 90.25 126 ILE A C 1
ATOM 996 O O . ILE A 1 126 ? 12.409 2.343 -6.827 1.00 90.25 126 ILE A O 1
ATOM 1000 N N . ARG A 1 127 ? 12.784 3.980 -8.329 1.00 92.00 127 ARG A N 1
ATOM 1001 C CA . ARG A 1 127 ? 11.390 4.131 -8.745 1.00 92.00 127 ARG A CA 1
ATOM 1002 C C . ARG A 1 127 ? 11.195 3.542 -10.128 1.00 92.00 127 ARG A C 1
ATOM 1004 O O . ARG A 1 127 ? 11.957 3.856 -11.042 1.00 92.00 127 ARG A O 1
ATOM 1011 N N . ILE A 1 128 ? 10.189 2.692 -10.279 1.00 95.44 128 ILE A N 1
ATOM 1012 C CA . ILE A 1 128 ? 9.876 1.982 -11.516 1.00 95.44 128 ILE A CA 1
ATOM 1013 C C . ILE A 1 128 ? 8.390 2.158 -11.813 1.00 95.44 128 ILE A C 1
ATOM 1015 O O . ILE A 1 128 ? 7.534 1.737 -11.050 1.00 95.44 128 ILE A O 1
ATOM 1019 N N . LEU A 1 129 ? 8.093 2.759 -12.954 1.00 94.62 129 LEU A N 1
ATOM 1020 C CA . LEU A 1 129 ? 6.757 3.054 -13.438 1.00 94.62 129 LEU A CA 1
ATOM 1021 C C . LEU A 1 129 ? 6.387 2.119 -14.589 1.00 94.62 129 LEU A C 1
ATOM 1023 O O . LEU A 1 129 ? 7.191 1.860 -15.492 1.00 94.62 129 LEU A O 1
ATOM 1027 N N . PHE A 1 130 ? 5.142 1.663 -14.573 1.00 94.56 130 PHE A N 1
ATOM 1028 C CA . PHE A 1 130 ? 4.507 0.918 -15.651 1.00 94.56 130 PHE A CA 1
ATOM 1029 C C . PHE A 1 130 ? 3.586 1.859 -16.412 1.00 94.56 130 PHE A C 1
ATOM 1031 O O . PHE A 1 130 ? 2.806 2.587 -15.802 1.00 94.56 130 PHE A O 1
ATOM 1038 N N . PHE A 1 131 ? 3.656 1.833 -17.735 1.00 91.44 131 PHE A N 1
ATOM 1039 C CA . PHE A 1 131 ? 2.933 2.737 -18.615 1.00 91.44 131 PHE A CA 1
ATOM 1040 C C . PHE A 1 131 ? 2.192 1.984 -19.709 1.00 91.44 131 PHE A C 1
ATOM 1042 O O . PHE A 1 131 ? 2.695 0.994 -20.241 1.00 91.44 131 PHE A O 1
ATOM 1049 N N . VAL A 1 132 ? 1.035 2.509 -20.092 1.00 88.19 132 VAL A N 1
ATOM 1050 C CA . VAL A 1 132 ? 0.241 2.051 -21.237 1.00 88.19 132 VAL A CA 1
ATOM 1051 C C . VAL A 1 132 ? 0.004 3.219 -22.185 1.00 88.19 132 VAL A C 1
ATOM 1053 O O . VAL A 1 132 ? 0.032 4.363 -21.725 1.00 88.19 132 VAL A O 1
ATOM 1056 N N . PRO A 1 133 ? -0.233 2.966 -23.480 1.00 82.81 133 PRO A N 1
ATOM 1057 C CA . PRO A 1 133 ? -0.612 4.017 -24.409 1.00 82.81 133 PRO A CA 1
ATOM 1058 C C . PRO A 1 133 ? -1.832 4.804 -23.908 1.00 82.81 133 PRO A C 1
ATOM 1060 O O . PRO A 1 133 ? -2.788 4.224 -23.389 1.00 82.81 133 PRO A O 1
ATOM 1063 N N . ASP A 1 134 ? -1.782 6.124 -24.046 1.00 80.88 134 ASP A N 1
ATOM 1064 C CA . ASP A 1 134 ? -2.870 7.040 -23.728 1.00 80.88 134 ASP A CA 1
ATOM 1065 C C . ASP A 1 134 ? -3.507 7.525 -25.039 1.00 80.88 134 ASP A C 1
ATOM 1067 O O . ASP A 1 134 ? -2.918 8.366 -25.723 1.00 80.88 134 ASP A O 1
ATOM 1071 N N . PRO A 1 135 ? -4.699 7.016 -25.403 1.00 69.94 135 PRO A N 1
ATOM 1072 C CA . PRO A 1 135 ? -5.358 7.381 -26.653 1.00 69.94 135 PRO A CA 1
ATOM 1073 C C . PRO A 1 135 ? -5.821 8.846 -26.682 1.00 69.94 135 PRO A C 1
ATOM 1075 O O . PRO A 1 135 ? -6.161 9.352 -27.748 1.00 69.94 135 PRO A O 1
ATOM 1078 N N . VAL A 1 136 ? -5.855 9.531 -25.533 1.00 72.81 136 VAL A N 1
ATOM 1079 C CA . VAL A 1 136 ? -6.328 10.917 -25.421 1.00 72.81 136 VAL A CA 1
ATOM 1080 C C . VAL A 1 136 ? -5.185 11.920 -25.612 1.00 72.81 136 VAL A C 1
ATOM 1082 O O . VAL A 1 136 ? -5.418 13.041 -26.065 1.00 72.81 136 VAL A O 1
ATOM 1085 N N . ASN A 1 137 ? -3.940 11.537 -25.307 1.00 67.31 137 ASN A N 1
ATOM 1086 C CA . ASN A 1 137 ? -2.798 12.453 -25.259 1.00 67.31 137 ASN A CA 1
ATOM 1087 C C . ASN A 1 137 ? -1.633 12.025 -26.169 1.00 67.31 137 ASN A C 1
ATOM 1089 O O . ASN A 1 137 ? -0.518 11.760 -25.717 1.00 67.31 137 ASN A O 1
ATOM 1093 N N . ASP A 1 138 ? -1.881 12.015 -27.478 1.00 59.91 138 ASP A N 1
ATOM 1094 C CA . ASP A 1 138 ? -0.934 11.536 -28.499 1.00 59.91 138 ASP A CA 1
ATOM 1095 C C . ASP A 1 138 ? 0.220 12.520 -28.828 1.00 59.91 138 ASP A C 1
ATOM 1097 O O . ASP A 1 138 ? 1.057 12.259 -29.685 1.00 59.91 138 ASP A O 1
ATOM 1101 N N . LYS A 1 139 ? 0.295 13.690 -28.169 1.00 54.22 139 LYS A N 1
ATOM 1102 C CA . LYS A 1 139 ? 1.173 14.800 -28.609 1.00 54.22 139 LYS A CA 1
ATOM 1103 C C . LYS A 1 139 ? 2.495 14.974 -27.849 1.00 54.22 139 LYS A C 1
ATOM 1105 O O . LYS A 1 139 ? 3.357 15.690 -28.347 1.00 54.22 139 LYS A O 1
ATOM 1110 N N . ALA A 1 140 ? 2.676 14.366 -26.672 1.00 56.66 140 ALA A N 1
ATOM 1111 C CA . ALA A 1 140 ? 3.890 14.560 -25.855 1.00 56.66 140 ALA A CA 1
ATOM 1112 C C . ALA A 1 140 ? 4.674 13.261 -25.618 1.00 56.66 140 ALA A C 1
ATOM 1114 O O . ALA A 1 140 ? 5.831 13.156 -26.006 1.00 56.66 140 ALA A O 1
ATOM 1115 N N . ASN A 1 141 ? 4.023 12.271 -25.004 1.00 58.28 141 ASN A N 1
ATOM 1116 C CA . ASN A 1 141 ? 4.590 10.953 -24.701 1.00 58.28 141 ASN A CA 1
ATOM 1117 C C . ASN A 1 141 ? 3.623 9.806 -25.038 1.00 58.28 141 ASN A C 1
ATOM 1119 O O . ASN A 1 141 ? 4.038 8.653 -25.028 1.00 58.28 141 ASN A O 1
ATOM 1123 N N . GLY A 1 142 ? 2.341 10.096 -25.310 1.00 72.19 142 GLY A N 1
ATOM 1124 C CA . GLY A 1 142 ? 1.348 9.110 -25.744 1.00 72.19 142 GLY A CA 1
ATOM 1125 C C . GLY A 1 142 ? 1.115 7.950 -24.780 1.00 72.19 142 GLY A C 1
ATOM 1126 O O . GLY A 1 142 ? 0.610 6.920 -25.207 1.00 72.19 142 GLY A O 1
ATOM 1127 N N . HIS A 1 143 ? 1.516 8.076 -23.511 1.00 82.38 143 HIS A N 1
ATOM 1128 C CA . HIS A 1 143 ? 1.379 7.034 -22.500 1.00 82.38 143 HIS A CA 1
ATOM 1129 C C . HIS A 1 143 ? 1.007 7.627 -21.143 1.00 82.38 143 HIS A C 1
ATOM 1131 O O . HIS A 1 143 ? 1.538 8.662 -20.735 1.00 82.38 143 HIS A O 1
ATOM 1137 N N . ARG A 1 144 ? 0.164 6.902 -20.410 1.00 87.00 144 ARG A N 1
ATOM 1138 C CA . ARG A 1 144 ? -0.183 7.162 -19.011 1.00 87.00 144 ARG A CA 1
ATOM 1139 C C . ARG A 1 144 ? 0.421 6.081 -18.130 1.00 87.00 144 ARG A C 1
ATOM 1141 O O . ARG A 1 144 ? 0.539 4.928 -18.552 1.00 87.00 144 ARG A O 1
ATOM 1148 N N . TRP A 1 145 ? 0.826 6.441 -16.920 1.00 91.69 145 TRP A N 1
ATOM 1149 C CA . TRP A 1 145 ? 1.271 5.441 -15.957 1.00 91.69 145 TRP A CA 1
ATOM 1150 C C . TRP A 1 145 ? 0.055 4.674 -15.411 1.00 91.69 145 TRP A C 1
ATOM 1152 O O . TRP A 1 145 ? -1.063 5.188 -15.405 1.00 91.69 145 TRP A O 1
ATOM 1162 N N . VAL A 1 146 ? 0.265 3.422 -15.016 1.00 94.38 146 VAL A N 1
ATOM 1163 C CA . VAL A 1 146 ? -0.774 2.529 -14.472 1.00 94.38 146 VAL A CA 1
ATOM 1164 C C . VAL A 1 146 ? -0.369 1.896 -13.150 1.00 94.38 146 VAL A C 1
ATOM 1166 O O . VAL A 1 146 ? -1.235 1.597 -12.337 1.00 94.38 146 VAL A O 1
ATOM 1169 N N . ALA A 1 147 ? 0.933 1.743 -12.909 1.00 96.44 147 ALA A N 1
ATOM 1170 C CA . ALA A 1 147 ? 1.470 1.307 -11.629 1.00 96.44 147 ALA A CA 1
ATOM 1171 C C . ALA A 1 147 ? 2.833 1.949 -11.353 1.00 96.44 147 ALA A C 1
ATOM 1173 O O . ALA A 1 147 ? 3.567 2.315 -12.275 1.00 96.44 147 ALA A O 1
ATOM 1174 N N . ASP A 1 148 ? 3.162 2.055 -10.073 1.00 94.38 148 ASP A N 1
ATOM 1175 C CA . ASP A 1 148 ? 4.402 2.611 -9.541 1.00 94.38 148 ASP A CA 1
ATOM 1176 C C . ASP A 1 148 ? 4.952 1.621 -8.515 1.00 94.38 148 ASP A C 1
ATOM 1178 O O . ASP A 1 148 ? 4.231 1.219 -7.608 1.00 94.38 148 ASP A O 1
ATOM 1182 N N . LEU A 1 149 ? 6.203 1.199 -8.680 1.00 95.25 149 LEU A N 1
ATOM 1183 C CA . LEU A 1 149 ? 6.949 0.387 -7.729 1.00 95.25 149 LEU A CA 1
ATOM 1184 C C . LEU A 1 149 ? 8.123 1.208 -7.221 1.00 95.25 149 LEU A C 1
ATOM 1186 O O . LEU A 1 149 ? 8.995 1.623 -7.987 1.00 95.25 149 LEU A O 1
ATOM 1190 N N . LEU A 1 150 ? 8.182 1.353 -5.910 1.00 91.94 150 LEU A N 1
ATOM 1191 C CA . LEU A 1 150 ? 9.277 1.980 -5.213 1.00 91.94 150 LEU A CA 1
ATOM 1192 C C . LEU A 1 150 ? 10.069 0.943 -4.433 1.00 91.94 150 LEU A C 1
ATOM 1194 O O . LEU A 1 150 ? 9.493 0.148 -3.696 1.00 91.94 150 LEU A O 1
ATOM 1198 N N . VAL A 1 151 ? 11.390 0.966 -4.574 1.00 90.62 151 VAL A N 1
ATOM 1199 C CA . VAL A 1 151 ? 12.305 0.062 -3.878 1.00 90.62 151 VAL A CA 1
ATOM 1200 C C . VAL A 1 151 ? 13.319 0.882 -3.100 1.00 90.62 151 VAL A C 1
ATOM 1202 O O . VAL A 1 151 ? 14.017 1.725 -3.661 1.00 90.62 151 VAL A O 1
ATOM 1205 N N . PHE A 1 152 ? 13.439 0.580 -1.816 1.00 86.62 152 PHE A N 1
ATOM 1206 C CA . PHE A 1 152 ? 14.452 1.146 -0.941 1.00 86.62 152 PHE A CA 1
ATOM 1207 C C . PHE A 1 152 ? 15.583 0.148 -0.805 1.00 86.62 152 PHE A C 1
ATOM 1209 O O . PHE A 1 152 ? 15.377 -1.012 -0.437 1.00 86.62 152 PHE A O 1
ATOM 1216 N N . ALA A 1 153 ? 16.786 0.597 -1.116 1.00 86.19 153 ALA A N 1
ATOM 1217 C CA . ALA A 1 153 ? 17.959 -0.245 -1.182 1.00 86.19 153 ALA A CA 1
ATOM 1218 C C . ALA A 1 153 ? 19.138 0.415 -0.471 1.00 86.19 153 ALA A C 1
ATOM 1220 O O . ALA A 1 153 ? 19.262 1.638 -0.443 1.00 86.19 153 ALA A O 1
ATOM 1221 N N . SER A 1 154 ? 20.042 -0.402 0.058 1.00 82.81 154 SER A N 1
ATOM 1222 C CA . SER A 1 154 ? 21.366 0.043 0.479 1.00 82.81 154 SER A CA 1
ATOM 1223 C C . SER A 1 154 ? 22.456 -0.753 -0.229 1.00 82.81 154 SER A C 1
ATOM 1225 O O . SER A 1 154 ? 22.335 -1.963 -0.421 1.00 82.81 154 SER A O 1
ATOM 1227 N N . SER A 1 155 ? 23.526 -0.066 -0.605 1.00 76.62 155 SER A N 1
ATOM 1228 C CA . SER A 1 155 ? 24.764 -0.632 -1.135 1.00 76.62 155 SER A CA 1
ATOM 1229 C C . SER A 1 155 ? 25.857 -0.419 -0.086 1.00 76.62 155 SER A C 1
ATOM 1231 O O . SER A 1 155 ? 26.265 0.728 0.110 1.00 76.62 155 SER A O 1
ATOM 1233 N N . PRO A 1 156 ? 26.295 -1.471 0.626 1.00 69.12 156 PRO A N 1
ATOM 1234 C CA . PRO A 1 156 ? 27.419 -1.373 1.549 1.00 69.12 156 PRO A CA 1
ATOM 1235 C C . PRO A 1 156 ? 28.662 -0.822 0.830 1.00 69.12 156 PRO A C 1
ATOM 1237 O O . PRO A 1 156 ? 28.904 -1.213 -0.316 1.00 69.12 156 PRO A O 1
ATOM 1240 N N . PRO A 1 157 ? 29.449 0.062 1.471 1.00 57.97 157 PRO A N 1
ATOM 1241 C CA . PRO A 1 157 ? 30.578 0.748 0.836 1.00 57.97 157 PRO A CA 1
ATOM 1242 C C . PRO A 1 157 ? 31.656 -0.196 0.277 1.00 57.97 157 PRO A C 1
ATOM 1244 O O . PRO A 1 157 ? 32.311 0.173 -0.692 1.00 57.97 157 PRO A O 1
ATOM 1247 N N . ASP A 1 158 ? 31.764 -1.418 0.811 1.00 59.88 158 ASP A N 1
ATOM 1248 C CA . ASP A 1 158 ? 32.806 -2.389 0.447 1.00 59.88 158 ASP A CA 1
ATOM 1249 C C . ASP A 1 158 ? 32.268 -3.662 -0.234 1.00 59.88 158 ASP A C 1
ATOM 1251 O O . ASP A 1 158 ? 33.020 -4.608 -0.466 1.00 59.88 158 ASP A O 1
ATOM 1255 N N . SER A 1 159 ? 30.968 -3.730 -0.558 1.00 57.94 159 SER A N 1
ATOM 1256 C CA . SER A 1 159 ? 30.406 -4.897 -1.250 1.00 57.94 159 SER A CA 1
ATOM 1257 C C . SER A 1 159 ? 30.075 -4.558 -2.697 1.00 57.94 159 SER A C 1
ATOM 1259 O O . SER A 1 159 ? 28.991 -4.062 -3.016 1.00 57.94 159 SER A O 1
ATOM 1261 N N . ASP A 1 160 ? 30.991 -4.899 -3.595 1.00 59.12 160 ASP A N 1
ATOM 1262 C CA . ASP A 1 160 ? 30.802 -4.735 -5.035 1.00 59.12 160 ASP A CA 1
ATOM 1263 C C . ASP A 1 160 ? 29.718 -5.655 -5.625 1.00 59.12 160 ASP A C 1
ATOM 1265 O O . ASP A 1 160 ? 29.450 -5.611 -6.821 1.00 59.12 160 ASP A O 1
ATOM 1269 N N . GLU A 1 161 ? 29.048 -6.480 -4.818 1.00 60.06 161 GLU A N 1
ATOM 1270 C CA . GLU A 1 161 ? 28.166 -7.526 -5.342 1.00 60.06 161 GLU A CA 1
ATOM 1271 C C . GLU A 1 161 ? 26.734 -7.518 -4.804 1.00 60.06 161 GLU A C 1
ATOM 1273 O O . GLU A 1 161 ? 25.858 -8.084 -5.460 1.00 60.06 161 GLU A O 1
ATOM 1278 N N . LYS A 1 162 ? 26.436 -6.879 -3.663 1.00 71.44 162 LYS A N 1
ATOM 1279 C CA . LYS A 1 162 ? 25.127 -7.064 -3.014 1.00 71.44 162 LYS A CA 1
ATOM 1280 C C . LYS A 1 162 ? 24.394 -5.759 -2.749 1.00 71.44 162 LYS A C 1
ATOM 1282 O O . LYS A 1 162 ? 24.828 -4.910 -1.981 1.00 71.44 162 LYS A O 1
ATOM 1287 N N . ILE A 1 163 ? 23.226 -5.647 -3.372 1.00 83.12 163 ILE A N 1
ATOM 1288 C CA . ILE A 1 163 ? 22.203 -4.687 -2.976 1.00 83.12 163 ILE A CA 1
ATOM 1289 C C . ILE A 1 163 ? 21.348 -5.335 -1.908 1.00 83.12 163 ILE A C 1
ATOM 1291 O O . ILE A 1 163 ? 20.790 -6.409 -2.120 1.00 83.12 163 ILE A O 1
ATOM 1295 N N . VAL A 1 164 ? 21.240 -4.653 -0.778 1.00 85.50 164 VAL A N 1
ATOM 1296 C CA . VAL A 1 164 ? 20.354 -5.047 0.308 1.00 85.50 164 VAL A CA 1
ATOM 1297 C C . VAL A 1 164 ? 19.046 -4.294 0.119 1.00 85.50 164 VAL A C 1
ATOM 1299 O O . VAL A 1 164 ? 19.009 -3.069 0.237 1.00 85.50 164 VAL A O 1
ATOM 1302 N N . VAL A 1 165 ? 17.980 -5.020 -0.218 1.00 86.00 165 VAL A N 1
ATOM 1303 C CA . VAL A 1 165 ? 16.628 -4.457 -0.302 1.00 86.00 165 VAL A CA 1
ATOM 1304 C C . VAL A 1 165 ? 16.126 -4.262 1.118 1.00 86.00 165 VAL A C 1
ATOM 1306 O O . VAL A 1 165 ? 16.056 -5.211 1.893 1.00 86.00 165 VAL A O 1
ATOM 1309 N N . ARG A 1 166 ? 15.804 -3.020 1.463 1.00 78.94 166 ARG A N 1
ATOM 1310 C CA . ARG A 1 166 ? 15.285 -2.650 2.782 1.00 78.94 166 ARG A CA 1
ATOM 1311 C C . ARG A 1 166 ? 13.760 -2.666 2.819 1.00 78.94 166 ARG A C 1
ATOM 1313 O O . ARG A 1 166 ? 13.168 -2.935 3.854 1.00 78.94 166 ARG A O 1
ATOM 1320 N N . GLY A 1 167 ? 13.131 -2.435 1.673 1.00 83.69 167 GLY A N 1
ATOM 1321 C CA . GLY A 1 167 ? 11.702 -2.616 1.491 1.00 83.69 167 GLY A CA 1
ATOM 1322 C C . GLY A 1 167 ? 11.254 -2.127 0.126 1.00 83.69 167 GLY A C 1
ATOM 1323 O O . GLY A 1 167 ? 12.050 -1.632 -0.675 1.00 83.69 167 GLY A O 1
ATOM 1324 N N . PHE A 1 168 ? 9.968 -2.284 -0.143 1.00 88.56 168 PHE A N 1
ATOM 1325 C CA . PHE A 1 168 ? 9.346 -1.790 -1.357 1.00 88.56 168 PHE A CA 1
ATOM 1326 C C . PHE A 1 168 ? 7.875 -1.479 -1.103 1.00 88.56 168 PHE A C 1
ATOM 1328 O O . PHE A 1 168 ? 7.250 -2.070 -0.223 1.00 88.56 168 PHE A O 1
ATOM 1335 N N . ALA A 1 169 ? 7.338 -0.561 -1.892 1.00 91.50 169 ALA A N 1
ATOM 1336 C CA . ALA A 1 169 ? 5.934 -0.192 -1.890 1.00 91.50 169 ALA A CA 1
ATOM 1337 C C . ALA A 1 169 ? 5.460 -0.034 -3.331 1.00 91.50 169 ALA A C 1
ATOM 1339 O O . ALA A 1 169 ? 6.240 0.341 -4.205 1.00 91.50 169 ALA A O 1
ATOM 1340 N N . SER A 1 170 ? 4.192 -0.311 -3.588 1.00 93.81 170 SER A N 1
ATOM 1341 C CA . SER A 1 170 ? 3.590 -0.145 -4.902 1.00 93.81 170 SER A CA 1
ATOM 1342 C C . SER A 1 170 ? 2.239 0.534 -4.817 1.00 93.81 170 SER A C 1
ATOM 1344 O O . SER A 1 170 ? 1.567 0.423 -3.802 1.00 93.81 170 SER A O 1
ATOM 1346 N N . ARG A 1 171 ? 1.830 1.200 -5.890 1.00 93.25 171 ARG A N 1
ATOM 1347 C CA . ARG A 1 171 ? 0.485 1.765 -6.035 1.00 93.25 171 ARG A CA 1
ATOM 1348 C C . ARG A 1 171 ? 0.035 1.713 -7.486 1.00 93.25 171 ARG A C 1
ATOM 1350 O O . ARG A 1 171 ? 0.867 1.572 -8.388 1.00 93.25 171 ARG A O 1
ATOM 1357 N N . PHE A 1 172 ? -1.258 1.897 -7.707 1.00 94.00 172 PHE A N 1
ATOM 1358 C CA . PHE A 1 172 ? -1.872 1.904 -9.033 1.00 94.00 172 PHE A CA 1
ATOM 1359 C C . PHE A 1 172 ? -2.431 3.284 -9.375 1.00 94.00 172 PHE A C 1
ATOM 1361 O O . PHE A 1 172 ? -2.758 4.070 -8.493 1.00 94.00 172 PHE A O 1
ATOM 1368 N N . ALA A 1 173 ? -2.548 3.593 -10.665 1.00 91.94 173 ALA A N 1
ATOM 1369 C CA . ALA A 1 173 ? -3.091 4.880 -11.118 1.00 91.94 173 ALA A CA 1
ATOM 1370 C C . ALA A 1 173 ? -4.583 5.043 -10.810 1.00 91.94 173 ALA A C 1
ATOM 1372 O O . ALA A 1 173 ? -5.083 6.159 -10.724 1.00 91.94 173 ALA A O 1
ATOM 1373 N N . THR A 1 174 ? -5.293 3.930 -10.635 1.00 91.50 174 THR A N 1
ATOM 1374 C CA . THR A 1 174 ? -6.685 3.917 -10.176 1.00 91.50 174 THR A CA 1
ATOM 1375 C C . THR A 1 174 ? -6.827 4.444 -8.751 1.00 91.50 174 THR A C 1
ATOM 1377 O O . THR A 1 174 ? -7.890 4.949 -8.405 1.00 91.50 17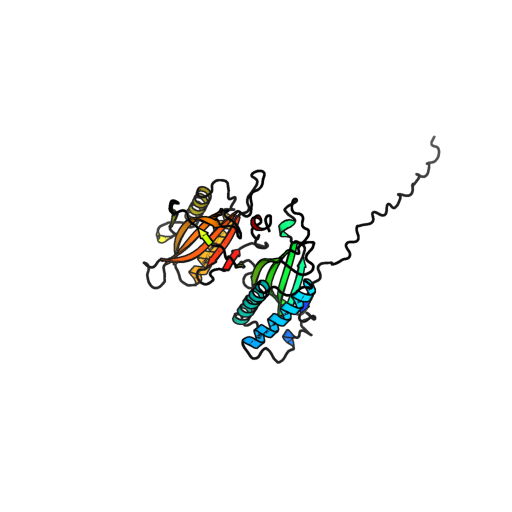4 THR A O 1
ATOM 1380 N N . ASP A 1 175 ? -5.761 4.356 -7.950 1.00 90.44 175 ASP A N 1
ATOM 1381 C CA . ASP A 1 175 ? -5.723 4.831 -6.574 1.00 90.44 175 ASP A CA 1
ATOM 1382 C C . ASP A 1 175 ? -4.328 5.339 -6.196 1.00 90.44 175 ASP A C 1
ATOM 1384 O O . ASP A 1 175 ? -3.532 4.684 -5.523 1.00 90.44 175 ASP A O 1
ATOM 1388 N N . GLU A 1 176 ? -4.004 6.547 -6.654 1.00 87.94 176 GLU A N 1
ATOM 1389 C CA . GLU A 1 176 ? -2.656 7.103 -6.492 1.00 87.94 176 GLU A CA 1
ATOM 1390 C C . GLU A 1 176 ? -2.264 7.358 -5.026 1.00 87.94 176 GLU A C 1
ATOM 1392 O O . GLU A 1 176 ? -1.086 7.599 -4.727 1.00 87.94 176 GLU A O 1
ATOM 1397 N N . LYS A 1 177 ? -3.252 7.361 -4.125 1.00 88.06 177 LYS A N 1
ATOM 1398 C CA . LYS A 1 177 ? -3.072 7.611 -2.695 1.00 88.06 177 LYS A CA 1
ATOM 1399 C C . LYS A 1 177 ? -2.826 6.325 -1.912 1.00 88.06 177 LYS A C 1
ATOM 1401 O O . LYS A 1 177 ? -2.343 6.438 -0.792 1.00 88.06 177 LYS A O 1
ATOM 1406 N N . ASP A 1 178 ? -3.156 5.153 -2.455 1.00 91.19 178 ASP A N 1
ATOM 1407 C CA . ASP A 1 178 ? -2.968 3.873 -1.777 1.00 91.19 178 ASP A CA 1
ATOM 1408 C C . ASP A 1 178 ? -1.615 3.240 -2.101 1.00 91.19 178 ASP A C 1
ATOM 1410 O O . ASP A 1 178 ? -1.416 2.624 -3.149 1.00 91.19 178 ASP A O 1
ATOM 1414 N N . TRP A 1 179 ? -0.669 3.389 -1.178 1.00 91.75 179 TRP A N 1
ATOM 1415 C CA . TRP A 1 179 ? 0.571 2.630 -1.224 1.00 91.75 179 TRP A CA 1
ATOM 1416 C C . TRP A 1 179 ? 0.422 1.299 -0.501 1.00 91.75 179 TRP A C 1
ATOM 1418 O O . TRP A 1 179 ? 0.322 1.268 0.724 1.00 91.75 179 TRP A O 1
ATOM 1428 N N . SER A 1 180 ? 0.553 0.208 -1.245 1.00 91.50 180 SER A N 1
ATOM 1429 C CA . SER A 1 180 ? 0.592 -1.152 -0.723 1.00 91.50 180 SER A CA 1
ATOM 1430 C C . SER A 1 180 ? 2.035 -1.620 -0.512 1.00 91.50 180 SER A C 1
ATOM 1432 O O . SER A 1 180 ? 2.901 -1.445 -1.372 1.00 91.50 180 SER A O 1
ATOM 1434 N N . PHE A 1 181 ? 2.322 -2.253 0.618 1.00 89.06 181 PHE A N 1
ATOM 1435 C CA . PHE A 1 181 ? 3.639 -2.804 0.941 1.00 89.06 181 PHE A CA 1
ATOM 1436 C C . PHE A 1 181 ? 3.499 -4.053 1.818 1.00 89.06 181 PHE A C 1
ATOM 1438 O O . PHE A 1 181 ? 2.527 -4.185 2.560 1.00 89.06 181 PHE A O 1
ATOM 1445 N N . PRO A 1 182 ? 4.450 -5.001 1.774 1.00 84.44 182 PRO A N 1
ATOM 1446 C CA . PRO A 1 182 ? 4.421 -6.134 2.686 1.00 84.44 182 PRO A CA 1
ATOM 1447 C C . PRO A 1 182 ? 4.599 -5.664 4.129 1.00 84.44 182 PRO A C 1
ATOM 1449 O O . PRO A 1 182 ? 5.533 -4.924 4.436 1.00 84.44 182 PRO A O 1
ATOM 1452 N N . GLN A 1 183 ? 3.756 -6.164 5.026 1.00 80.06 183 GLN A N 1
ATOM 1453 C CA . GLN A 1 183 ? 3.849 -5.914 6.458 1.00 80.06 183 GLN A CA 1
ATOM 1454 C C . GLN A 1 183 ? 4.023 -7.249 7.204 1.00 80.06 183 GLN A C 1
ATOM 1456 O O . GLN A 1 183 ? 3.100 -7.724 7.866 1.00 80.06 183 GLN A O 1
ATOM 1461 N N . PRO A 1 184 ? 5.215 -7.880 7.136 1.00 73.44 184 PRO A N 1
ATOM 1462 C CA . PRO A 1 184 ? 5.456 -9.237 7.650 1.00 73.44 184 PRO A CA 1
ATOM 1463 C C . PRO A 1 184 ? 5.496 -9.320 9.187 1.00 73.44 184 PRO A C 1
ATOM 1465 O O . PRO A 1 184 ? 5.865 -10.341 9.773 1.00 73.44 184 PRO A O 1
ATOM 1468 N N . TYR A 1 185 ? 5.169 -8.226 9.866 1.00 78.00 185 TYR A N 1
ATOM 1469 C CA . TYR A 1 185 ? 5.361 -8.073 11.291 1.00 78.00 185 TYR A CA 1
ATOM 1470 C C . TYR A 1 185 ? 4.343 -8.871 12.101 1.00 78.00 185 TYR A C 1
ATOM 1472 O O . TYR A 1 185 ? 3.146 -8.900 11.814 1.00 78.00 185 TYR A O 1
ATOM 1480 N N . ARG A 1 186 ? 4.831 -9.474 13.187 1.00 79.81 186 ARG A N 1
ATOM 1481 C CA . ARG A 1 186 ? 3.978 -10.044 14.229 1.00 79.81 186 ARG A CA 1
ATOM 1482 C C . ARG A 1 186 ? 3.820 -9.041 15.360 1.00 79.81 186 ARG A C 1
ATOM 1484 O O . ARG A 1 186 ? 4.799 -8.473 15.845 1.00 79.81 186 ARG A O 1
ATOM 1491 N N . TYR A 1 187 ? 2.573 -8.864 15.770 1.00 84.62 187 TYR A N 1
ATOM 1492 C CA . TYR A 1 187 ? 2.189 -8.014 16.885 1.00 84.62 187 TYR A CA 1
ATOM 1493 C C . TYR A 1 187 ? 1.791 -8.883 18.068 1.00 84.62 187 TYR A C 1
ATOM 1495 O O . TYR A 1 187 ? 1.040 -9.847 17.914 1.00 84.62 187 TYR A O 1
ATOM 1503 N N . TYR A 1 188 ? 2.279 -8.512 19.241 1.00 86.38 188 TYR A N 1
ATOM 1504 C CA . TYR A 1 188 ? 2.028 -9.193 20.501 1.00 86.38 188 TYR A CA 1
ATOM 1505 C C . TYR A 1 188 ? 1.245 -8.244 21.409 1.00 86.38 188 TYR A C 1
ATOM 1507 O O . TYR A 1 188 ? 1.662 -7.106 21.605 1.00 86.38 188 TYR A O 1
ATOM 1515 N N . GLY A 1 189 ? 0.094 -8.676 21.917 1.00 82.44 189 GLY A N 1
ATOM 1516 C CA . GLY A 1 189 ? -0.626 -7.942 22.963 1.00 82.44 189 GLY A CA 1
ATOM 1517 C C . GLY A 1 189 ? -0.148 -8.377 24.347 1.00 82.44 189 GLY A C 1
AT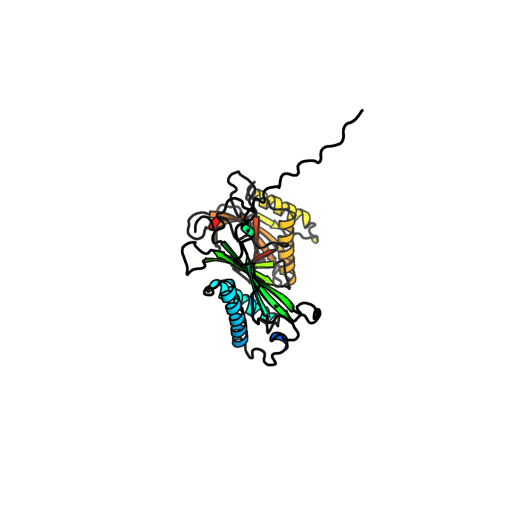OM 1518 O O . GLY A 1 189 ? 0.275 -9.525 24.507 1.00 82.44 189 GLY A O 1
ATOM 1519 N N . ASP A 1 190 ? -0.233 -7.493 25.339 1.00 77.50 190 ASP A N 1
ATOM 1520 C CA . ASP A 1 190 ? -0.150 -7.906 26.741 1.00 77.50 190 ASP A CA 1
ATOM 1521 C C . ASP A 1 190 ? -1.522 -8.475 27.159 1.00 77.50 190 ASP A C 1
ATOM 1523 O O . ASP A 1 190 ? -2.535 -7.796 26.983 1.00 77.50 190 ASP A O 1
ATOM 1527 N N . PRO A 1 191 ? -1.609 -9.701 27.709 1.00 67.69 191 PRO A N 1
ATOM 1528 C CA . PRO A 1 191 ? -2.865 -10.250 28.226 1.00 67.69 191 PRO A CA 1
ATOM 1529 C C . PRO A 1 191 ? -3.542 -9.379 29.294 1.00 67.69 191 PRO A C 1
ATOM 1531 O O . PRO A 1 191 ? -4.732 -9.550 29.555 1.00 67.69 191 PRO A O 1
ATOM 1534 N N . LYS A 1 192 ? -2.786 -8.488 29.946 1.00 73.00 192 LYS A N 1
ATOM 1535 C CA . LYS A 1 192 ? -3.278 -7.558 30.968 1.00 73.00 192 LYS A CA 1
ATOM 1536 C C . LYS A 1 192 ? -3.786 -6.241 30.385 1.00 73.00 192 LYS A C 1
ATOM 1538 O O . LYS A 1 192 ? -4.462 -5.505 31.104 1.00 73.00 192 LYS A O 1
ATOM 1543 N N . ASP A 1 193 ? -3.474 -5.936 29.126 1.00 77.31 193 ASP A N 1
ATOM 1544 C CA . ASP A 1 193 ? -3.920 -4.698 28.498 1.00 77.31 193 ASP A CA 1
ATOM 1545 C C . ASP A 1 193 ? -5.420 -4.753 28.219 1.00 77.31 193 ASP A C 1
ATOM 1547 O O . ASP A 1 193 ? -5.956 -5.699 27.632 1.00 77.31 193 ASP A O 1
ATOM 1551 N N . GLN A 1 194 ? -6.118 -3.701 28.644 1.00 70.94 194 GLN A N 1
ATOM 1552 C CA . GLN A 1 194 ? -7.553 -3.609 28.457 1.00 70.94 194 GLN A CA 1
ATOM 1553 C C . GLN A 1 194 ? -7.874 -3.346 26.987 1.00 70.94 194 GLN A C 1
ATOM 1555 O O . GLN A 1 194 ? -7.525 -2.315 26.412 1.00 70.94 194 GLN A O 1
ATOM 1560 N N . GLN A 1 195 ? -8.619 -4.274 26.404 1.00 83.31 195 GLN A N 1
ATOM 1561 C CA . GLN A 1 195 ? -9.299 -4.063 25.143 1.00 83.31 195 GLN A CA 1
ATOM 1562 C C . GLN A 1 195 ? -10.342 -2.953 25.284 1.00 83.31 195 GLN A C 1
ATOM 1564 O O . GLN A 1 195 ? -11.260 -3.053 26.102 1.00 83.31 195 GLN A O 1
ATOM 1569 N N . LEU A 1 196 ? -10.250 -1.927 24.441 1.00 90.25 196 LEU A N 1
ATOM 1570 C CA . LEU A 1 196 ? -11.236 -0.852 24.399 1.00 90.25 196 LEU A CA 1
ATOM 1571 C C . LEU A 1 196 ? -12.146 -1.032 23.187 1.00 90.25 196 LEU A C 1
ATOM 1573 O O . LEU A 1 196 ? -11.691 -1.369 22.096 1.00 90.25 196 LEU A O 1
ATOM 1577 N N . PHE A 1 197 ? -13.444 -0.813 23.379 1.00 91.44 197 PHE A N 1
ATOM 1578 C CA . PHE A 1 197 ? -14.431 -0.912 22.311 1.00 91.44 197 PHE A CA 1
ATOM 1579 C C . PHE A 1 197 ? -15.174 0.411 22.133 1.00 91.44 197 PHE A C 1
ATOM 1581 O O . PHE A 1 197 ? -15.618 1.034 23.101 1.00 91.44 197 PHE A O 1
ATOM 1588 N N . ILE A 1 198 ? -15.303 0.838 20.880 1.00 91.62 198 ILE A N 1
ATOM 1589 C CA . ILE A 1 198 ? -16.044 2.030 20.484 1.00 91.62 198 ILE A CA 1
ATOM 1590 C C . ILE A 1 198 ? -17.124 1.587 19.501 1.00 91.62 198 ILE A C 1
ATOM 1592 O O . ILE A 1 198 ? -16.811 1.081 18.427 1.00 91.62 198 ILE A O 1
ATOM 1596 N N . VAL A 1 199 ? -18.387 1.771 19.880 1.00 88.50 199 VAL A N 1
ATOM 1597 C CA . VAL A 1 199 ? -19.542 1.473 19.021 1.00 88.50 199 VAL A CA 1
ATOM 1598 C C . VAL A 1 199 ? -19.491 2.361 17.777 1.00 88.50 199 VAL A C 1
ATOM 1600 O O . VAL A 1 199 ? -19.098 3.529 17.864 1.00 88.50 199 VAL A O 1
ATOM 1603 N N . ALA A 1 200 ? -19.849 1.798 16.624 1.00 85.88 200 ALA A N 1
ATOM 1604 C CA . ALA A 1 200 ? -19.960 2.562 15.393 1.00 85.88 200 ALA A CA 1
ATOM 1605 C C . ALA A 1 200 ? -21.043 3.647 15.500 1.00 85.88 200 ALA A C 1
ATOM 1607 O O . ALA A 1 200 ? -21.969 3.529 16.300 1.00 85.88 200 ALA A O 1
ATOM 1608 N N . PRO A 1 201 ? -20.955 4.705 14.691 1.00 80.88 201 PRO A N 1
ATOM 1609 C CA . PRO A 1 201 ? -22.027 5.684 14.597 1.00 80.88 201 PRO A CA 1
ATOM 1610 C C . PRO A 1 201 ? -23.282 5.044 13.994 1.00 80.88 201 PRO A C 1
ATOM 1612 O O . PRO A 1 201 ? -23.210 4.351 12.979 1.00 80.88 201 PRO A O 1
ATOM 1615 N N . ASP A 1 202 ? -24.427 5.297 14.615 1.00 77.12 202 ASP A N 1
ATOM 1616 C CA . ASP A 1 202 ? -25.745 4.930 14.108 1.00 77.12 202 ASP A CA 1
ATOM 1617 C C . ASP A 1 202 ? -26.668 6.138 14.279 1.00 77.12 202 ASP A C 1
ATOM 1619 O O . ASP A 1 202 ? -27.027 6.517 15.397 1.00 77.12 202 ASP A O 1
ATOM 1623 N N . GLU A 1 203 ? -27.046 6.760 13.161 1.00 67.88 203 GLU A N 1
ATOM 1624 C CA . GLU A 1 203 ? -27.953 7.910 13.154 1.00 67.88 203 GLU A CA 1
ATOM 1625 C C . GLU A 1 203 ? -29.326 7.562 13.738 1.00 67.88 203 GLU A C 1
ATOM 1627 O O . GLU A 1 203 ? -29.966 8.422 14.342 1.00 67.88 203 GLU A O 1
ATOM 1632 N N . ARG A 1 204 ? -29.762 6.296 13.633 1.00 68.12 204 ARG A N 1
ATOM 1633 C CA . ARG A 1 204 ? -31.025 5.828 14.230 1.00 68.12 204 ARG A CA 1
ATOM 1634 C C . ARG A 1 204 ? -30.961 5.812 15.753 1.00 68.12 204 ARG A C 1
ATOM 1636 O O . ARG A 1 204 ? -31.985 5.984 16.406 1.00 68.12 204 ARG A O 1
ATOM 1643 N N . GLU A 1 205 ? -29.765 5.633 16.305 1.00 68.88 205 GLU A N 1
ATOM 1644 C CA . GLU A 1 205 ? -29.486 5.670 17.743 1.00 68.88 205 GLU A CA 1
ATOM 1645 C C . GLU A 1 205 ? -28.954 7.045 18.194 1.00 68.88 205 GLU A C 1
ATOM 1647 O O . GLU A 1 205 ? -28.589 7.228 19.354 1.00 68.88 205 GLU A O 1
ATOM 1652 N N . GLY A 1 206 ? -28.910 8.033 17.288 1.00 73.38 206 GLY A N 1
ATOM 1653 C CA . GLY A 1 206 ? -28.444 9.39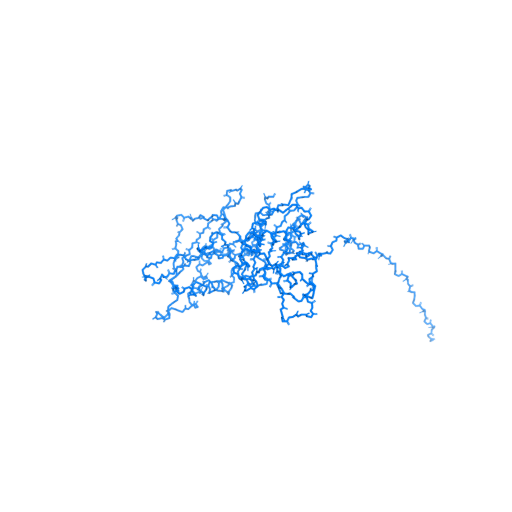4 17.565 1.00 73.38 206 GLY A CA 1
ATOM 1654 C C . GLY A 1 206 ? -26.926 9.534 17.743 1.00 73.38 206 GLY A C 1
ATOM 1655 O O . GLY A 1 206 ? -26.460 10.590 18.178 1.00 73.38 206 GLY A O 1
ATOM 1656 N N . VAL A 1 207 ? -26.134 8.507 17.416 1.00 76.25 207 VAL A N 1
ATOM 1657 C CA . VAL A 1 207 ? -24.671 8.538 17.558 1.00 76.25 207 VAL A CA 1
ATOM 1658 C C . VAL A 1 207 ? -24.046 9.136 16.300 1.00 76.25 207 VAL A C 1
ATOM 1660 O O . VAL A 1 207 ? -24.019 8.511 15.242 1.00 76.25 207 VAL A O 1
ATOM 1663 N N . ARG A 1 208 ? -23.515 10.357 16.420 1.00 84.31 208 ARG A N 1
ATOM 1664 C CA . ARG A 1 208 ? -22.893 11.087 15.306 1.00 84.31 208 ARG A CA 1
ATOM 1665 C C . ARG A 1 208 ? -21.463 10.628 15.028 1.00 84.31 208 ARG A C 1
ATOM 1667 O O . ARG A 1 208 ? -20.708 10.321 15.951 1.00 84.31 208 ARG A O 1
ATOM 1674 N N . TRP A 1 209 ? -21.072 10.683 13.752 1.00 87.06 209 TRP A N 1
ATOM 1675 C CA . TRP A 1 209 ? -19.727 10.322 13.290 1.00 87.06 209 TRP A CA 1
ATOM 1676 C C . TRP A 1 209 ? -18.632 11.118 14.013 1.00 87.06 209 TRP A C 1
ATOM 1678 O O . TRP A 1 209 ? -17.689 10.527 14.537 1.00 87.06 209 TRP A O 1
ATOM 1688 N N . ASP A 1 210 ? -18.817 12.436 14.131 1.00 88.25 210 ASP A N 1
ATOM 1689 C CA . ASP A 1 210 ? -17.874 13.353 14.786 1.00 88.25 210 ASP A CA 1
ATOM 1690 C C . ASP A 1 210 ? -17.583 12.937 16.235 1.00 88.25 210 ASP A C 1
ATOM 1692 O O . ASP A 1 210 ? -16.431 12.793 16.630 1.00 88.25 210 ASP A O 1
ATOM 1696 N N . THR A 1 211 ? -18.629 12.636 17.012 1.00 89.25 211 THR A N 1
ATOM 1697 C CA . THR A 1 211 ? -18.500 12.227 18.419 1.00 89.25 211 THR A CA 1
ATOM 1698 C C . THR A 1 211 ? -17.732 10.914 18.565 1.00 89.25 211 THR A C 1
ATOM 1700 O O . THR A 1 211 ? -16.918 10.756 19.479 1.00 89.25 211 THR A O 1
ATOM 1703 N N . THR A 1 212 ? -17.961 9.962 17.660 1.00 90.81 212 THR A N 1
ATOM 1704 C CA . THR A 1 212 ? -17.231 8.691 17.650 1.00 90.81 212 THR A CA 1
ATOM 1705 C C . THR A 1 212 ? -15.768 8.886 17.263 1.00 90.81 212 THR A C 1
ATOM 1707 O O . THR A 1 212 ? -14.897 8.266 17.876 1.00 90.81 212 THR A O 1
ATOM 1710 N N . MET A 1 213 ? -15.476 9.766 16.302 1.00 92.75 213 MET A N 1
ATOM 1711 C CA . MET A 1 213 ? -14.105 10.094 15.904 1.00 92.75 213 MET A CA 1
ATOM 1712 C C . MET A 1 213 ? -13.344 10.846 17.005 1.00 92.75 213 MET A C 1
ATOM 1714 O O . MET A 1 213 ? -12.207 10.485 17.311 1.00 92.75 213 MET A O 1
ATOM 1718 N N . ASP A 1 214 ? -13.987 11.787 17.697 1.00 91.38 214 ASP A N 1
ATOM 1719 C CA . ASP A 1 214 ? -13.403 12.463 18.860 1.00 91.38 214 ASP A CA 1
ATOM 1720 C C . ASP A 1 214 ? -13.074 11.451 19.968 1.00 91.38 214 ASP A C 1
ATOM 1722 O O . ASP A 1 214 ? -11.969 11.434 20.523 1.00 91.38 214 ASP A O 1
ATOM 1726 N N . LYS A 1 215 ? -14.007 10.532 20.257 1.00 92.12 215 LYS A N 1
ATOM 1727 C CA . LYS A 1 215 ? -13.795 9.449 21.229 1.00 92.12 215 LYS A CA 1
ATOM 1728 C C . LYS A 1 215 ? -12.669 8.508 20.802 1.00 92.12 215 LYS A C 1
ATOM 1730 O O . LYS A 1 215 ? -11.884 8.082 21.655 1.00 92.12 215 LYS A O 1
ATOM 1735 N N . MET A 1 216 ? -12.563 8.202 19.510 1.00 91.56 216 MET A N 1
ATOM 1736 C CA . MET A 1 216 ? -11.467 7.420 18.936 1.00 91.56 216 MET A CA 1
ATOM 1737 C C . MET A 1 216 ? -10.129 8.113 19.188 1.00 91.56 216 MET A C 1
ATOM 1739 O O . MET A 1 216 ? -9.218 7.514 19.756 1.00 91.56 216 MET A O 1
ATOM 1743 N N . PHE A 1 217 ? -10.028 9.394 18.847 1.00 90.69 217 PHE A N 1
ATOM 1744 C CA . PHE A 1 217 ? -8.805 10.172 19.003 1.00 90.69 217 PHE A CA 1
ATOM 1745 C C . PHE A 1 217 ? -8.371 10.309 20.464 1.00 90.69 217 PHE A C 1
ATOM 1747 O O . PHE A 1 217 ? -7.202 10.098 20.795 1.00 90.69 217 PHE A O 1
ATOM 1754 N N . VAL A 1 218 ? -9.313 10.594 21.369 1.00 90.12 218 VAL A N 1
ATOM 1755 C CA . VAL A 1 218 ? -9.050 10.625 22.815 1.00 90.12 218 VAL A CA 1
ATOM 1756 C C . VAL A 1 218 ? -8.560 9.262 23.305 1.00 90.12 218 VAL A C 1
ATOM 1758 O O . VAL A 1 218 ? -7.611 9.198 24.084 1.00 90.12 218 VAL A O 1
ATOM 1761 N N . THR A 1 219 ? -9.166 8.168 22.841 1.00 90.31 219 THR A N 1
ATOM 1762 C CA . THR A 1 219 ? -8.757 6.804 23.210 1.00 90.31 219 THR A CA 1
ATOM 1763 C C . THR A 1 219 ? -7.348 6.472 22.722 1.00 90.31 219 THR A C 1
ATOM 1765 O O . THR A 1 219 ? -6.530 5.987 23.501 1.00 90.31 219 THR A O 1
ATOM 1768 N N . VAL A 1 220 ? -7.028 6.794 21.467 1.00 88.69 220 VAL A N 1
ATOM 1769 C CA . VAL A 1 220 ? -5.687 6.612 20.890 1.00 88.69 220 VAL A CA 1
ATOM 1770 C C . VAL A 1 220 ? -4.634 7.374 21.702 1.00 88.69 220 VAL A C 1
ATOM 1772 O O . VAL A 1 220 ? -3.608 6.803 22.072 1.00 88.69 220 VAL A O 1
ATOM 1775 N N . ASN A 1 221 ? -4.910 8.629 22.069 1.00 85.38 221 ASN A N 1
ATOM 1776 C CA . ASN A 1 221 ? -4.002 9.426 22.898 1.00 85.38 221 ASN A CA 1
ATOM 1777 C C . ASN A 1 221 ? -3.860 8.887 24.330 1.00 85.38 221 ASN A C 1
ATOM 1779 O O . ASN A 1 221 ? -2.793 9.018 24.923 1.00 85.38 221 ASN A O 1
ATOM 1783 N N . LYS A 1 222 ? -4.903 8.262 24.891 1.00 85.19 222 LYS A N 1
ATOM 1784 C CA . LYS A 1 222 ? -4.836 7.610 26.209 1.00 85.19 222 LYS A CA 1
ATOM 1785 C C . LYS A 1 222 ? -3.976 6.347 26.200 1.00 85.19 222 LYS A C 1
ATOM 1787 O O . LYS A 1 222 ? -3.297 6.094 27.188 1.00 85.19 222 LYS A O 1
ATOM 1792 N N . LEU A 1 223 ? -3.993 5.569 25.115 1.00 84.12 223 LEU A N 1
ATOM 1793 C CA . LEU A 1 223 ? -3.223 4.322 25.008 1.00 84.12 223 LEU A CA 1
ATOM 1794 C C . LEU A 1 223 ? -1.706 4.555 24.932 1.00 84.12 223 LEU A C 1
ATOM 1796 O O . LEU A 1 223 ? -0.934 3.704 25.369 1.00 84.12 223 LEU A O 1
ATOM 1800 N N . GLN A 1 224 ? -1.263 5.697 24.401 1.00 78.19 224 GLN A N 1
ATOM 1801 C CA . GLN A 1 224 ? 0.146 6.113 24.418 1.00 78.19 224 GLN A CA 1
ATOM 1802 C C . GLN A 1 224 ? 0.267 7.639 24.622 1.00 78.19 224 GLN A C 1
ATOM 1804 O O . GLN A 1 224 ? 0.538 8.375 23.664 1.00 78.19 224 GLN A O 1
ATOM 1809 N N . PRO A 1 225 ? 0.104 8.135 25.865 1.00 72.62 225 PRO A N 1
ATOM 1810 C CA . PRO A 1 225 ? 0.148 9.564 26.157 1.00 72.62 225 PRO A CA 1
ATOM 1811 C C . PRO A 1 225 ? 1.489 10.182 25.759 1.00 72.62 225 PRO A C 1
ATOM 1813 O O . PRO A 1 225 ? 2.553 9.687 26.128 1.00 72.62 225 PRO A O 1
ATOM 1816 N N . GLY A 1 226 ? 1.443 11.267 24.984 1.00 66.69 226 GLY A N 1
ATOM 1817 C CA . GLY A 1 226 ? 2.622 12.055 24.608 1.00 66.69 226 GLY A CA 1
ATOM 1818 C C . GLY A 1 226 ? 3.577 11.407 23.596 1.00 66.69 226 GLY A C 1
ATOM 1819 O O . GLY A 1 226 ? 4.503 12.083 23.154 1.00 66.69 226 GLY A O 1
ATOM 1820 N N . LYS A 1 227 ? 3.363 10.145 23.190 1.00 67.12 227 LYS A N 1
ATOM 1821 C CA . LYS A 1 227 ? 4.241 9.470 22.213 1.00 67.12 227 LYS A CA 1
ATOM 1822 C C . LYS A 1 227 ? 3.800 9.638 20.768 1.00 67.12 227 LYS A C 1
ATOM 1824 O O . LYS A 1 227 ? 4.641 9.729 19.881 1.00 67.12 227 LYS A O 1
ATOM 1829 N N . TYR A 1 228 ? 2.496 9.687 20.521 1.00 69.19 228 TYR A N 1
ATOM 1830 C CA . TYR A 1 228 ? 1.962 9.869 19.179 1.00 69.19 228 TYR A CA 1
ATOM 1831 C C . TYR A 1 228 ? 1.484 11.299 18.988 1.00 69.19 228 TYR A C 1
ATOM 1833 O O . TYR A 1 228 ? 0.626 11.785 19.720 1.00 69.19 228 TYR A O 1
ATOM 1841 N N . LYS A 1 229 ? 2.004 11.971 17.960 1.00 71.12 229 LYS A N 1
ATOM 1842 C CA . LYS A 1 229 ? 1.414 13.210 17.459 1.00 71.12 229 LYS A CA 1
ATOM 1843 C C . LYS A 1 229 ? 0.658 12.903 16.173 1.00 71.12 229 LYS A C 1
ATOM 1845 O O . LYS A 1 229 ? 1.165 13.114 15.076 1.00 71.12 229 LYS A O 1
ATOM 1850 N N . ILE A 1 230 ? -0.547 12.366 16.326 1.00 75.75 230 ILE A N 1
ATOM 1851 C CA . ILE A 1 230 ? -1.420 12.036 15.199 1.00 75.75 230 ILE A CA 1
ATOM 1852 C C . ILE A 1 230 ? -2.279 13.255 14.885 1.00 75.75 230 ILE A C 1
ATOM 1854 O O . ILE A 1 230 ? -2.859 13.867 15.780 1.00 75.75 230 ILE A O 1
ATOM 1858 N N . SER A 1 231 ? -2.357 13.622 13.608 1.00 83.06 231 SER A N 1
ATOM 1859 C CA . SER A 1 231 ? -3.349 14.595 13.159 1.00 83.06 231 SER A CA 1
ATOM 1860 C C . SER A 1 231 ? -4.734 13.961 13.256 1.00 83.06 231 SER A C 1
ATOM 1862 O O . SER A 1 231 ? -4.955 12.901 12.669 1.00 83.06 231 SER A O 1
ATOM 1864 N N . HIS A 1 232 ? -5.661 14.615 13.965 1.00 86.00 232 HIS A N 1
ATOM 1865 C CA . HIS A 1 232 ? -7.060 14.185 14.039 1.00 86.00 232 HIS A CA 1
ATOM 1866 C C . HIS A 1 232 ? -7.627 13.940 12.637 1.00 86.00 232 HIS A C 1
ATOM 1868 O O . HIS A 1 232 ? -8.131 12.861 12.349 1.00 86.00 232 HIS A O 1
ATOM 1874 N N . PHE A 1 233 ? -7.420 14.903 11.735 1.00 86.88 233 PHE A N 1
ATOM 1875 C CA . PHE A 1 233 ? -7.832 14.804 10.340 1.00 86.88 233 PHE A CA 1
ATOM 1876 C C . PHE A 1 233 ? -7.235 13.575 9.646 1.00 86.88 233 PHE A C 1
ATOM 1878 O O . PHE A 1 233 ? -7.959 12.819 9.015 1.00 86.88 233 PHE A O 1
ATOM 1885 N N . ALA A 1 234 ? -5.933 13.325 9.806 1.00 84.75 234 ALA A N 1
ATOM 1886 C CA . ALA A 1 234 ? -5.284 12.200 9.136 1.00 84.75 234 ALA A CA 1
ATOM 1887 C C . ALA A 1 234 ? -5.816 10.841 9.628 1.00 84.75 234 ALA A C 1
ATOM 1889 O O . ALA A 1 234 ? -6.030 9.946 8.810 1.00 84.75 234 ALA A O 1
ATOM 1890 N N . LEU A 1 235 ? -6.063 10.700 10.937 1.00 88.62 235 LEU A N 1
ATOM 1891 C CA . LEU A 1 235 ? -6.662 9.493 11.513 1.00 88.62 235 LEU A CA 1
ATOM 1892 C C . LEU A 1 235 ? -8.085 9.275 10.991 1.00 88.62 235 LEU A C 1
ATOM 1894 O O . LEU A 1 235 ? -8.410 8.176 10.548 1.00 88.62 235 LEU A O 1
ATOM 1898 N N . VAL A 1 236 ? -8.913 10.323 11.017 1.00 90.62 236 VAL A N 1
ATOM 1899 C CA . VAL A 1 236 ? -10.297 10.265 10.532 1.00 90.62 236 VAL A CA 1
ATOM 1900 C C . VAL A 1 236 ? -10.336 9.903 9.053 1.00 90.62 236 VAL A C 1
ATOM 1902 O O . VAL A 1 236 ? -11.088 9.010 8.683 1.00 90.62 236 VAL A O 1
ATOM 1905 N N . THR A 1 237 ? -9.484 10.508 8.223 1.00 89.12 237 THR A N 1
ATOM 1906 C CA . THR A 1 237 ? -9.393 10.186 6.793 1.00 89.12 237 THR A CA 1
ATOM 1907 C C . THR A 1 237 ? -9.081 8.710 6.562 1.00 89.12 237 THR A C 1
ATOM 1909 O O . THR A 1 237 ? -9.726 8.086 5.723 1.00 89.12 237 THR A O 1
ATOM 1912 N N . HIS A 1 238 ? -8.154 8.121 7.328 1.00 91.50 238 HIS A N 1
ATOM 1913 C CA . HIS A 1 238 ? -7.871 6.686 7.219 1.00 91.50 238 HIS A CA 1
ATOM 1914 C C . HIS A 1 238 ? -9.079 5.848 7.639 1.00 91.50 238 HIS A C 1
ATOM 1916 O O . HIS A 1 238 ? -9.483 4.957 6.904 1.00 91.50 238 HIS A O 1
ATOM 1922 N N . ILE A 1 239 ? -9.685 6.145 8.791 1.00 93.38 239 ILE A N 1
ATOM 1923 C CA . ILE A 1 239 ? -10.833 5.386 9.302 1.00 93.38 239 ILE A CA 1
ATOM 1924 C C . ILE A 1 239 ? -12.014 5.445 8.330 1.00 93.38 239 ILE A C 1
ATOM 1926 O O . ILE A 1 239 ? -12.558 4.402 7.982 1.00 93.38 239 ILE A O 1
ATOM 1930 N N . VAL A 1 240 ? -12.398 6.642 7.882 1.00 92.38 240 VAL A N 1
ATOM 1931 C CA . VAL A 1 240 ? -13.523 6.845 6.957 1.00 92.38 240 VAL A CA 1
ATOM 1932 C C . VAL A 1 240 ? -13.294 6.080 5.663 1.00 92.38 240 VAL A C 1
ATOM 1934 O O . VAL A 1 240 ? -14.198 5.389 5.206 1.00 92.38 240 VAL A O 1
ATOM 1937 N N . ARG A 1 241 ? -12.080 6.149 5.113 1.00 93.19 241 ARG A N 1
ATOM 1938 C CA . ARG A 1 241 ? -11.734 5.440 3.886 1.00 93.19 241 ARG A CA 1
ATOM 1939 C C . ARG A 1 241 ? -11.876 3.923 4.027 1.00 93.19 241 ARG A C 1
ATOM 1941 O O . ARG A 1 241 ? -12.559 3.311 3.216 1.00 93.19 241 ARG A O 1
ATOM 1948 N N . VAL A 1 242 ? -11.327 3.333 5.093 1.00 94.31 242 VAL A N 1
ATOM 1949 C CA . VAL A 1 242 ? -11.469 1.888 5.371 1.00 94.31 242 VAL A CA 1
ATOM 1950 C C . VAL A 1 242 ? -12.934 1.485 5.511 1.00 94.31 242 VAL A C 1
ATOM 1952 O O . VAL A 1 242 ? -13.352 0.452 4.991 1.00 94.31 242 VAL A O 1
ATOM 1955 N N . VAL A 1 243 ? -13.724 2.298 6.217 1.00 94.12 243 VAL A N 1
ATOM 1956 C CA . VAL A 1 243 ? -15.156 2.040 6.391 1.00 94.12 243 VAL A CA 1
ATOM 1957 C C . VAL A 1 243 ? -15.864 2.042 5.041 1.00 94.12 243 VAL A C 1
ATOM 1959 O O . VAL A 1 243 ? -16.529 1.063 4.723 1.00 94.12 243 VAL A O 1
ATOM 1962 N N . GLN A 1 244 ? -15.658 3.074 4.221 1.00 93.19 244 GLN A N 1
ATOM 1963 C CA . GLN A 1 244 ? -16.264 3.177 2.893 1.00 93.19 244 GLN A CA 1
ATOM 1964 C C . GLN A 1 244 ? -15.882 1.997 1.991 1.00 93.19 244 GLN A C 1
ATOM 1966 O O . GLN A 1 244 ? -16.756 1.400 1.366 1.00 93.19 244 GLN A O 1
ATOM 1971 N N . GLU A 1 245 ? -14.601 1.620 1.959 1.00 92.75 245 GLU A N 1
ATOM 1972 C CA . GLU A 1 245 ? -14.103 0.505 1.144 1.00 92.75 245 GLU A CA 1
ATOM 1973 C C . GLU A 1 245 ? -14.767 -0.830 1.508 1.00 92.75 245 GLU A C 1
ATOM 1975 O O . GLU A 1 245 ? -15.179 -1.587 0.628 1.00 92.75 245 GLU A O 1
ATOM 1980 N N . ILE A 1 246 ? -14.967 -1.095 2.799 1.00 91.94 246 ILE A N 1
ATOM 1981 C CA . ILE A 1 246 ? -15.616 -2.330 3.253 1.00 91.94 246 ILE A CA 1
ATOM 1982 C C . ILE A 1 246 ? -17.139 -2.255 3.083 1.00 91.94 246 ILE A C 1
ATOM 1984 O O . ILE A 1 246 ? -17.760 -3.249 2.698 1.00 91.94 246 ILE A O 1
ATOM 1988 N N . GLU A 1 247 ? -17.767 -1.102 3.318 1.00 91.00 247 GLU A N 1
ATOM 1989 C CA . GLU A 1 247 ? -19.213 -0.922 3.134 1.00 91.00 247 GLU A CA 1
ATOM 1990 C C . GLU A 1 247 ? -19.643 -1.071 1.670 1.00 91.00 247 GLU A C 1
ATOM 1992 O O . GLU A 1 247 ? -20.737 -1.575 1.412 1.00 91.00 247 GLU A O 1
ATOM 1997 N N . MET A 1 248 ? -18.765 -0.772 0.702 1.00 90.44 248 MET A N 1
ATOM 1998 C CA . MET A 1 248 ? -19.001 -1.077 -0.719 1.00 90.44 248 MET A CA 1
ATOM 1999 C C . MET A 1 248 ? -19.205 -2.577 -0.986 1.00 90.44 248 MET A C 1
ATOM 2001 O O . MET A 1 248 ? -19.885 -2.951 -1.941 1.00 90.44 248 MET A O 1
ATOM 2005 N N . THR A 1 249 ? -18.706 -3.459 -0.114 1.00 87.31 249 THR A N 1
ATOM 2006 C CA . THR A 1 249 ? -18.982 -4.906 -0.189 1.00 87.31 249 THR A CA 1
ATOM 2007 C C . THR A 1 249 ? -20.371 -5.276 0.359 1.00 87.31 249 THR A C 1
ATOM 2009 O O . THR A 1 249 ? -20.793 -6.436 0.309 1.00 87.31 249 THR A O 1
ATOM 2012 N N . GLY A 1 250 ? -21.129 -4.290 0.849 1.00 86.88 250 GLY A N 1
ATOM 2013 C CA . GLY A 1 250 ? -22.460 -4.405 1.443 1.00 86.88 250 GLY A CA 1
ATOM 2014 C C . GLY A 1 250 ? -22.455 -4.923 2.882 1.00 86.88 250 GLY A C 1
ATOM 2015 O O . GLY A 1 250 ? -23.443 -5.509 3.321 1.00 86.88 250 GLY A O 1
ATOM 2016 N N . ARG A 1 251 ? -21.337 -4.770 3.594 1.00 87.69 251 ARG A N 1
ATOM 2017 C CA . ARG A 1 251 ? -21.230 -5.027 5.037 1.00 87.69 251 ARG A CA 1
ATOM 2018 C C . ARG A 1 251 ? -21.542 -3.747 5.806 1.00 87.69 251 ARG A C 1
ATOM 2020 O O . ARG A 1 251 ? -21.380 -2.662 5.265 1.00 87.69 251 ARG A O 1
ATOM 2027 N N . ARG A 1 252 ? -21.966 -3.864 7.066 1.00 88.62 252 ARG A N 1
ATOM 2028 C CA . ARG A 1 252 ? -22.290 -2.706 7.918 1.00 88.62 252 ARG A CA 1
ATOM 2029 C C . ARG A 1 252 ? -21.318 -2.608 9.083 1.00 88.62 252 ARG A C 1
ATOM 2031 O O . ARG A 1 252 ? -21.115 -3.603 9.779 1.00 88.62 252 ARG A O 1
ATOM 2038 N N . LEU A 1 253 ? -20.740 -1.433 9.317 1.00 91.06 253 LEU A N 1
ATOM 2039 C CA . LEU A 1 253 ? -19.843 -1.224 10.452 1.00 91.06 253 LEU A CA 1
ATOM 2040 C C . LEU A 1 253 ? -20.591 -1.410 11.787 1.00 91.06 253 LEU A C 1
ATOM 2042 O O . LEU A 1 253 ? -21.658 -0.839 12.000 1.00 91.06 253 LEU A O 1
ATOM 2046 N N . TRP A 1 254 ? -20.013 -2.199 12.694 1.00 90.81 254 TRP A N 1
ATOM 2047 C CA . TRP A 1 254 ? -20.524 -2.422 14.053 1.00 90.81 254 TRP A CA 1
ATOM 2048 C C . TRP A 1 254 ? -19.751 -1.622 15.103 1.00 90.81 254 TRP A C 1
ATOM 2050 O O . TRP A 1 254 ? -20.321 -1.082 16.051 1.00 90.81 254 TRP A O 1
ATOM 2060 N N . GLY A 1 255 ? -18.433 -1.525 14.936 1.00 93.12 255 GLY A N 1
ATOM 2061 C CA . GLY A 1 255 ? -17.601 -0.714 15.810 1.00 93.12 255 GLY A CA 1
ATOM 2062 C C . GLY A 1 255 ? -16.119 -0.982 15.645 1.00 93.12 255 GLY A C 1
ATOM 2063 O O . GLY A 1 255 ? -15.669 -1.661 14.720 1.00 93.12 255 GLY A O 1
ATOM 2064 N N . PHE A 1 256 ? -15.364 -0.443 16.588 1.00 95.00 256 PHE A N 1
ATOM 2065 C CA . PHE A 1 256 ? -13.916 -0.428 16.573 1.00 95.00 256 PHE A CA 1
ATOM 2066 C C . PHE A 1 256 ? -13.361 -1.033 17.845 1.00 95.00 256 PHE A C 1
ATOM 2068 O O . PHE A 1 256 ? -13.840 -0.780 18.951 1.00 95.00 256 PHE A O 1
ATOM 2075 N N . GLU A 1 257 ? -12.310 -1.812 17.680 1.00 93.75 257 GLU A N 1
ATOM 2076 C CA . GLU A 1 257 ? -11.656 -2.536 18.750 1.00 93.75 257 GLU A CA 1
ATOM 2077 C C . GLU A 1 257 ? -10.206 -2.073 18.857 1.00 93.75 257 GLU A C 1
ATOM 2079 O O . GLU A 1 257 ? -9.425 -2.246 17.923 1.00 93.75 257 GLU A O 1
ATOM 2084 N N . LEU A 1 258 ? -9.857 -1.448 19.975 1.00 93.06 258 LEU A N 1
ATOM 2085 C CA . LEU A 1 258 ? -8.577 -0.787 20.165 1.00 93.06 258 LEU A CA 1
ATOM 2086 C C . LEU A 1 258 ? -7.717 -1.527 21.178 1.00 93.06 258 LEU A C 1
ATOM 2088 O O . LEU A 1 258 ? -8.190 -1.904 22.252 1.00 93.06 258 LEU A O 1
ATOM 2092 N N . TYR A 1 259 ? -6.437 -1.659 20.842 1.0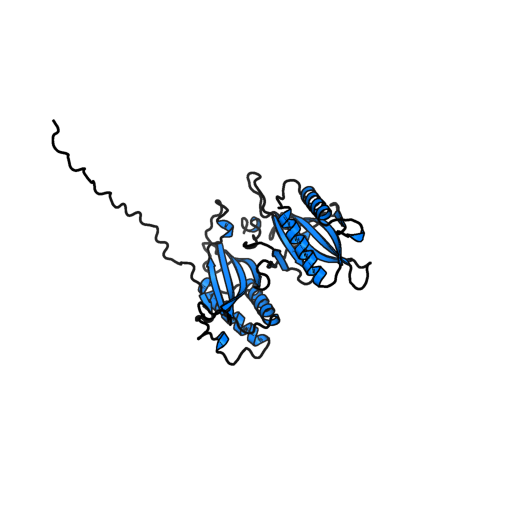0 89.31 259 TYR A N 1
ATOM 2093 C CA . TYR A 1 259 ? -5.436 -2.290 21.690 1.00 89.31 259 TYR A CA 1
ATOM 2094 C C . TYR A 1 259 ? -4.088 -1.612 21.547 1.00 89.31 259 TYR A C 1
ATOM 2096 O O . TYR A 1 259 ? -3.686 -1.225 20.445 1.00 89.31 259 TYR A O 1
ATOM 2104 N N . LEU A 1 260 ? -3.355 -1.572 22.652 1.00 89.25 260 LEU A N 1
ATOM 2105 C CA . LEU A 1 260 ? -1.914 -1.446 22.598 1.00 89.25 260 LEU A CA 1
ATOM 2106 C C . LEU A 1 260 ? -1.326 -2.813 22.231 1.00 89.25 260 LEU A C 1
ATOM 2108 O O . LEU A 1 260 ? -1.687 -3.842 22.796 1.00 89.25 260 LEU A O 1
ATOM 2112 N N . VAL A 1 261 ? -0.458 -2.830 21.231 1.00 89.62 261 VAL A N 1
ATOM 2113 C CA . VAL A 1 261 ? 0.279 -4.018 20.812 1.00 89.62 261 VAL A CA 1
ATOM 2114 C C . VAL A 1 261 ? 1.747 -3.665 20.652 1.00 89.62 261 VAL A C 1
ATOM 2116 O O . VAL A 1 261 ? 2.123 -2.504 20.522 1.00 89.62 261 VAL A O 1
ATOM 2119 N N . TYR A 1 262 ? 2.590 -4.683 20.627 1.00 86.44 262 TYR A N 1
ATOM 2120 C CA . TYR A 1 262 ? 4.026 -4.532 20.532 1.00 86.44 262 TYR A CA 1
ATOM 2121 C C . TYR A 1 262 ? 4.547 -5.327 19.348 1.00 86.44 262 TYR A C 1
ATOM 2123 O O . TYR A 1 262 ? 4.305 -6.529 19.227 1.00 86.44 262 TYR A O 1
ATOM 2131 N N . ARG A 1 263 ? 5.265 -4.652 18.458 1.00 84.44 263 ARG A N 1
ATOM 2132 C CA . ARG A 1 263 ? 5.992 -5.288 17.367 1.00 84.44 263 ARG A CA 1
ATOM 2133 C C . ARG A 1 263 ? 7.392 -5.642 17.841 1.00 84.44 263 ARG A C 1
ATOM 2135 O O . ARG A 1 263 ? 8.093 -4.778 18.354 1.00 84.44 263 ARG A O 1
ATOM 2142 N N . ARG A 1 264 ? 7.838 -6.866 17.585 1.00 79.31 264 ARG A N 1
ATOM 2143 C CA . ARG A 1 264 ? 9.238 -7.242 17.801 1.00 79.31 264 ARG A CA 1
ATOM 2144 C C . ARG A 1 264 ? 10.118 -6.777 16.637 1.00 79.31 264 ARG A C 1
ATOM 2146 O O . ARG A 1 264 ? 9.740 -6.988 15.487 1.00 79.31 264 ARG A O 1
ATOM 2153 N N . ALA A 1 265 ? 11.266 -6.171 16.935 1.00 68.94 265 ALA A N 1
ATOM 2154 C CA . ALA A 1 265 ? 12.279 -5.813 15.939 1.00 68.94 265 ALA A CA 1
ATOM 2155 C C . ALA A 1 265 ? 12.767 -7.042 15.152 1.00 68.94 265 ALA A C 1
ATOM 2157 O O . ALA A 1 265 ? 12.960 -8.115 15.741 1.00 68.94 265 ALA A O 1
ATOM 2158 N N . VAL A 1 266 ? 13.036 -6.894 13.852 1.00 63.72 266 VAL A N 1
ATOM 2159 C CA . VAL A 1 266 ? 13.737 -7.935 13.088 1.00 63.72 266 VAL A CA 1
ATOM 2160 C C . VAL A 1 266 ? 15.157 -8.096 13.652 1.00 63.72 266 VAL A C 1
ATOM 2162 O O . VAL A 1 266 ? 15.912 -7.136 13.755 1.00 63.72 266 VAL A O 1
ATOM 2165 N N . GLY A 1 267 ? 15.522 -9.317 14.060 1.00 62.38 267 GLY A N 1
ATOM 2166 C CA . GLY A 1 267 ? 16.865 -9.630 14.569 1.00 62.38 267 GLY A CA 1
ATOM 2167 C C . GLY A 1 267 ? 17.115 -9.370 16.064 1.00 62.38 267 GLY A C 1
ATOM 2168 O O . GLY A 1 267 ? 18.256 -9.501 16.498 1.00 62.38 267 GLY A O 1
ATOM 2169 N N . GLY A 1 268 ? 16.099 -9.049 16.883 1.00 61.06 268 GLY A N 1
ATOM 2170 C CA . GLY A 1 268 ? 16.325 -8.750 18.307 1.00 61.06 268 GLY A CA 1
ATOM 2171 C C . GLY A 1 268 ? 15.124 -8.884 19.254 1.00 61.06 268 GLY A C 1
ATOM 2172 O O . GLY A 1 268 ? 14.035 -9.314 18.880 1.00 61.06 268 GLY A O 1
ATOM 2173 N N . GLY A 1 269 ? 15.349 -8.568 20.537 1.00 63.94 269 GLY A N 1
ATOM 2174 C CA . GLY A 1 269 ? 14.362 -8.625 21.633 1.00 63.94 269 GLY A CA 1
ATOM 2175 C C . GLY A 1 269 ? 13.629 -7.311 21.927 1.00 63.94 269 GLY A C 1
ATOM 2176 O O . GLY A 1 269 ? 12.797 -7.278 22.829 1.00 63.94 269 GLY A O 1
ATOM 2177 N N . GLU A 1 270 ? 13.931 -6.238 21.195 1.00 72.75 270 GLU A N 1
ATOM 2178 C CA . GLU A 1 270 ? 13.294 -4.935 21.390 1.00 72.75 270 GLU A CA 1
ATOM 2179 C C . GLU A 1 270 ? 11.857 -4.932 20.854 1.00 72.75 270 GLU A C 1
ATOM 2181 O O . GLU A 1 270 ? 11.553 -5.535 19.819 1.00 72.75 270 GLU A O 1
ATOM 2186 N N . MET A 1 271 ? 10.973 -4.263 21.592 1.00 78.50 271 MET A N 1
ATOM 2187 C CA . MET A 1 271 ? 9.536 -4.235 21.354 1.00 78.50 271 MET A CA 1
ATOM 2188 C C . MET A 1 271 ? 9.085 -2.796 21.107 1.00 78.50 271 MET A C 1
ATOM 2190 O O . MET A 1 271 ? 9.240 -1.931 21.967 1.00 78.50 271 MET A O 1
ATOM 2194 N N . TYR A 1 272 ? 8.490 -2.548 19.945 1.00 78.88 272 TYR A N 1
ATOM 2195 C CA . TYR A 1 272 ? 7.981 -1.243 19.543 1.00 78.88 272 TYR A CA 1
ATOM 2196 C C . TYR A 1 272 ? 6.476 -1.162 19.779 1.00 78.88 272 TYR A C 1
ATOM 2198 O O . TYR A 1 272 ? 5.736 -1.964 19.200 1.00 78.88 272 TYR A O 1
ATOM 2206 N N . PRO A 1 273 ? 5.997 -0.212 20.600 1.00 83.50 273 PRO A N 1
ATOM 2207 C CA . PRO A 1 273 ? 4.572 -0.042 20.815 1.00 83.50 273 PRO A CA 1
ATOM 2208 C C . PRO A 1 273 ? 3.894 0.449 19.532 1.00 83.50 273 PRO A C 1
ATOM 2210 O O . PRO A 1 273 ? 4.398 1.326 18.820 1.00 83.50 273 PRO A O 1
ATOM 2213 N N . ALA A 1 274 ? 2.722 -0.104 19.270 1.00 87.94 274 ALA A N 1
ATOM 2214 C CA . ALA A 1 274 ? 1.823 0.274 18.199 1.00 87.94 274 ALA A CA 1
ATOM 2215 C C . ALA A 1 274 ? 0.382 0.222 18.713 1.00 87.94 274 ALA A C 1
ATOM 2217 O O . ALA A 1 274 ? 0.048 -0.601 19.563 1.00 87.94 274 ALA A O 1
ATOM 2218 N N . ILE A 1 275 ? -0.491 1.076 18.188 1.00 90.69 275 ILE A N 1
ATOM 2219 C CA . ILE A 1 275 ? -1.928 0.964 18.457 1.00 90.69 275 ILE A CA 1
ATOM 2220 C C . ILE A 1 275 ? -2.571 0.219 17.301 1.00 90.69 275 ILE A C 1
ATOM 2222 O O . ILE A 1 275 ? -2.377 0.571 16.139 1.00 90.69 275 ILE A O 1
ATOM 2226 N N . ARG A 1 276 ? -3.349 -0.806 17.635 1.00 92.06 276 ARG A N 1
ATOM 2227 C CA . ARG A 1 276 ? -4.151 -1.577 16.694 1.00 92.06 276 ARG A CA 1
ATOM 2228 C C . ARG A 1 276 ? -5.610 -1.171 16.826 1.00 92.06 276 ARG A C 1
ATOM 2230 O O . ARG A 1 276 ? -6.164 -1.265 17.916 1.00 92.06 276 ARG A O 1
ATOM 2237 N N . ILE A 1 277 ? -6.228 -0.791 15.714 1.00 94.50 277 ILE A N 1
ATOM 2238 C CA . ILE A 1 277 ? -7.657 -0.503 15.593 1.00 94.50 277 ILE A CA 1
ATOM 2239 C C . ILE A 1 277 ? -8.253 -1.558 14.658 1.00 94.50 277 ILE A C 1
ATOM 2241 O O . ILE A 1 277 ? -8.041 -1.526 13.449 1.00 94.50 277 ILE A O 1
ATOM 2245 N N . GLY A 1 278 ? -8.952 -2.540 15.219 1.00 94.56 278 GLY A N 1
ATOM 2246 C CA . GLY A 1 278 ? -9.706 -3.540 14.470 1.00 94.56 278 GLY A CA 1
ATOM 2247 C C . GLY A 1 278 ? -11.080 -3.007 14.081 1.00 94.56 278 GLY A C 1
ATOM 2248 O O . GLY A 1 278 ? -11.826 -2.544 14.944 1.00 94.56 278 GLY A O 1
ATOM 2249 N N . PHE A 1 279 ? -11.424 -3.105 12.801 1.00 95.44 279 PHE A N 1
ATOM 2250 C CA . PHE A 1 279 ? -12.730 -2.711 12.287 1.00 95.44 279 PHE A CA 1
ATOM 2251 C C . PHE A 1 279 ? -13.647 -3.927 12.271 1.00 95.44 279 PHE A C 1
ATOM 2253 O O . PHE A 1 279 ? -13.357 -4.928 11.607 1.00 95.44 279 PHE A O 1
ATOM 2260 N N . LYS A 1 280 ? -14.738 -3.849 13.030 1.00 93.56 280 LYS A N 1
ATOM 2261 C CA . LYS A 1 280 ? -15.710 -4.928 13.170 1.00 93.56 280 LYS A CA 1
ATOM 2262 C C . LYS A 1 280 ? -16.954 -4.627 12.352 1.00 93.56 280 LYS A C 1
ATOM 2264 O O . LYS A 1 280 ? -17.564 -3.576 12.542 1.00 93.56 280 LYS A O 1
ATOM 2269 N N . PHE A 1 281 ? -17.345 -5.564 11.498 1.00 91.25 281 PHE A N 1
ATOM 2270 C CA . PHE A 1 281 ? -18.506 -5.436 10.623 1.00 91.25 281 PHE A CA 1
ATOM 2271 C C . PHE A 1 281 ? -19.503 -6.563 10.862 1.00 91.25 281 PHE A C 1
ATOM 2273 O O . PHE A 1 281 ? -19.116 -7.689 11.169 1.00 91.25 281 PHE A O 1
ATOM 2280 N N . LEU A 1 282 ? -20.784 -6.246 10.694 1.00 88.12 282 LEU A N 1
ATOM 2281 C CA . LEU A 1 282 ? -21.855 -7.228 10.595 1.00 88.12 282 LEU A CA 1
ATOM 2282 C C . LEU A 1 282 ? -21.827 -7.867 9.207 1.00 88.12 282 LEU A C 1
ATOM 2284 O O . LEU A 1 282 ? -21.691 -7.173 8.191 1.00 88.12 282 LEU A O 1
ATOM 2288 N N . THR A 1 283 ? -21.983 -9.185 9.169 1.00 77.56 283 THR A N 1
ATOM 2289 C CA . THR A 1 283 ? -22.151 -9.917 7.911 1.00 77.56 283 THR A CA 1
ATOM 2290 C C . THR A 1 283 ? -23.564 -9.729 7.347 1.00 77.56 283 THR A C 1
ATOM 2292 O O . THR A 1 283 ? -24.509 -9.415 8.072 1.00 77.56 283 THR A O 1
ATOM 2295 N N . LYS A 1 284 ? -23.724 -9.932 6.032 1.00 71.44 284 LYS A N 1
ATOM 2296 C CA . LYS A 1 284 ? -25.041 -9.888 5.365 1.00 71.44 284 LYS A CA 1
ATOM 2297 C C . LYS A 1 284 ? -25.977 -11.003 5.831 1.00 71.44 284 LYS A C 1
ATOM 2299 O O . LYS A 1 284 ? -27.191 -10.850 5.767 1.00 71.44 284 LYS A O 1
ATOM 2304 N N . GLU A 1 285 ? -25.401 -12.120 6.256 1.00 66.94 285 GLU A N 1
ATOM 2305 C CA . GLU A 1 285 ? -26.113 -13.363 6.554 1.00 66.94 285 GLU A CA 1
ATOM 2306 C C . GLU A 1 285 ? -26.695 -13.361 7.972 1.00 66.94 285 GLU A C 1
ATOM 2308 O O . GLU A 1 285 ? -27.691 -14.033 8.234 1.00 66.94 285 GLU A O 1
ATOM 2313 N N . SER A 1 286 ? -26.118 -12.573 8.886 1.00 66.62 286 SER A N 1
ATOM 2314 C CA . SER A 1 286 ? -26.535 -12.538 10.283 1.00 66.62 286 SER A CA 1
ATOM 2315 C C . SER A 1 286 ? -26.096 -11.247 10.967 1.00 66.62 286 SER A C 1
ATOM 2317 O O . SER A 1 286 ? -24.911 -10.921 11.036 1.00 66.62 286 SER A O 1
ATOM 2319 N N . SER A 1 287 ? -27.049 -10.556 11.599 1.00 65.12 287 SER A N 1
ATOM 2320 C CA . SER A 1 287 ? -26.766 -9.409 12.471 1.00 65.12 287 SER A CA 1
ATOM 2321 C C . SER A 1 287 ? -26.065 -9.795 13.782 1.00 65.12 287 SER A C 1
ATOM 2323 O O . SER A 1 287 ? -25.800 -8.921 14.605 1.00 65.12 287 SER A O 1
ATOM 2325 N N . LYS A 1 288 ? -25.818 -11.090 14.019 1.00 68.62 288 LYS A N 1
ATOM 2326 C CA . LYS A 1 288 ? -25.081 -11.597 15.185 1.00 68.62 288 LYS A CA 1
ATOM 2327 C C . LYS A 1 288 ? -23.628 -11.939 14.861 1.00 68.62 288 LYS A C 1
ATOM 2329 O O . LYS A 1 288 ? -22.819 -12.005 15.783 1.00 68.62 288 LYS A O 1
ATOM 2334 N N . ASP A 1 289 ? -23.295 -12.110 13.583 1.00 76.19 289 ASP A N 1
ATOM 2335 C CA . ASP A 1 289 ? -21.952 -12.498 13.170 1.00 76.19 289 ASP A CA 1
ATOM 2336 C C . ASP A 1 289 ? -21.122 -11.252 12.880 1.00 76.19 289 ASP A C 1
ATOM 2338 O O . ASP A 1 289 ? -21.354 -10.523 11.911 1.00 76.19 289 ASP A O 1
ATOM 2342 N N . ILE A 1 290 ? -20.167 -11.004 13.777 1.00 80.81 290 ILE A N 1
ATOM 2343 C CA . ILE A 1 290 ? -19.255 -9.866 13.733 1.00 80.81 290 ILE A CA 1
ATOM 2344 C C . ILE A 1 290 ? -17.873 -10.362 13.319 1.00 80.81 290 ILE A C 1
ATOM 2346 O O . ILE A 1 290 ? -17.232 -11.124 14.047 1.00 80.81 290 ILE A O 1
ATOM 2350 N N . THR A 1 291 ? -17.377 -9.875 12.188 1.00 84.00 291 THR A N 1
ATOM 2351 C CA . THR A 1 291 ? -16.059 -10.236 11.656 1.00 84.00 291 THR A CA 1
ATOM 2352 C C . THR A 1 291 ? -15.103 -9.046 11.693 1.00 84.00 291 THR A C 1
ATOM 2354 O O . THR A 1 291 ? -15.514 -7.887 11.606 1.00 84.00 291 THR A O 1
ATOM 2357 N N . LYS A 1 292 ? -13.803 -9.324 11.871 1.00 84.88 292 LYS A N 1
ATOM 2358 C CA . LYS A 1 292 ? -12.745 -8.308 11.758 1.00 84.88 292 LYS A CA 1
ATOM 2359 C C . LYS A 1 292 ? -12.295 -8.252 10.302 1.00 84.88 292 LYS A C 1
ATOM 2361 O O . LYS A 1 292 ? -11.582 -9.145 9.860 1.00 84.88 292 LYS A O 1
ATOM 2366 N N . GLU A 1 293 ? -12.709 -7.215 9.586 1.00 90.00 293 GLU A N 1
ATOM 2367 C CA . GLU A 1 293 ? -12.463 -7.087 8.139 1.00 90.00 293 GLU A CA 1
ATOM 2368 C C . GLU A 1 293 ? -11.177 -6.332 7.816 1.00 90.00 293 GLU A C 1
ATOM 2370 O O . GLU A 1 293 ? -10.539 -6.586 6.798 1.00 90.00 293 GLU A O 1
ATOM 2375 N N . ALA A 1 294 ? -10.771 -5.426 8.703 1.00 93.06 294 ALA A N 1
ATOM 2376 C CA . ALA A 1 294 ? -9.540 -4.673 8.553 1.00 93.06 294 ALA A CA 1
ATOM 2377 C C . ALA A 1 294 ? -8.924 -4.320 9.901 1.00 93.06 294 ALA A C 1
ATOM 2379 O O . ALA A 1 294 ? -9.564 -4.362 10.960 1.00 93.06 294 ALA A O 1
ATOM 2380 N N . VAL A 1 295 ? -7.651 -3.953 9.845 1.00 93.12 295 VAL A N 1
ATOM 2381 C CA . VAL A 1 295 ? -6.866 -3.510 10.986 1.00 93.12 295 VAL A CA 1
ATOM 2382 C C . VAL A 1 295 ? -6.052 -2.288 10.590 1.00 93.12 295 VAL A C 1
ATOM 2384 O O . VAL A 1 295 ? -5.173 -2.399 9.748 1.00 93.12 295 VAL A O 1
ATOM 2387 N N . LEU A 1 296 ? -6.279 -1.154 11.248 1.00 93.50 296 LEU A N 1
ATOM 2388 C CA . LEU A 1 296 ? -5.397 0.009 11.173 1.00 93.50 296 LEU A CA 1
ATOM 2389 C C . LEU A 1 296 ? -4.349 -0.084 12.285 1.00 93.50 296 LEU A C 1
ATOM 2391 O O . LEU A 1 296 ? -4.681 -0.223 13.463 1.00 93.50 296 LEU A O 1
ATOM 2395 N N . ILE A 1 297 ? -3.081 -0.005 11.909 1.00 90.88 297 ILE A N 1
ATOM 2396 C CA . ILE A 1 297 ? -1.930 0.043 12.800 1.00 90.88 297 ILE A CA 1
ATOM 2397 C C . ILE A 1 297 ? -1.349 1.453 12.793 1.00 90.88 297 ILE A C 1
ATOM 2399 O O . ILE A 1 297 ? -1.028 1.998 11.738 1.00 90.88 297 ILE A O 1
ATOM 2403 N N . LEU A 1 298 ? -1.175 2.004 13.991 1.00 89.44 298 LEU A N 1
ATOM 2404 C CA . LEU A 1 298 ? -0.514 3.277 14.253 1.00 89.44 298 LEU A CA 1
ATOM 2405 C C . LEU A 1 298 ? 0.855 2.987 14.875 1.00 89.44 298 LEU A C 1
ATOM 2407 O O . LEU A 1 298 ? 0.936 2.490 16.001 1.00 89.44 298 LEU A O 1
ATOM 2411 N N . GLN A 1 299 ? 1.925 3.275 14.140 1.00 81.94 299 GLN A N 1
ATOM 2412 C CA . GLN A 1 299 ? 3.302 2.965 14.518 1.00 81.94 299 GLN A CA 1
ATOM 2413 C C . GLN A 1 299 ? 4.162 4.214 14.634 1.00 81.94 299 GLN A C 1
ATOM 2415 O O . GLN A 1 299 ? 4.088 5.123 13.818 1.00 81.94 299 GLN A O 1
ATOM 2420 N N . SER A 1 300 ? 5.002 4.239 15.663 1.00 73.69 300 SER A N 1
ATOM 2421 C CA . SER A 1 300 ? 5.998 5.285 15.884 1.00 73.69 300 SER A CA 1
ATOM 2422 C C . SER A 1 300 ? 7.229 5.003 15.028 1.00 73.69 300 SER A C 1
ATOM 2424 O O . SER A 1 300 ? 7.900 4.012 15.297 1.00 73.69 300 SER A O 1
ATOM 2426 N N . THR A 1 301 ? 7.594 5.892 14.103 1.00 62.56 301 THR A N 1
ATOM 2427 C CA . THR A 1 301 ? 8.768 5.688 13.230 1.00 62.56 301 THR A CA 1
ATOM 2428 C C . THR A 1 301 ? 10.081 6.280 13.769 1.00 62.56 301 THR A C 1
ATOM 2430 O O . THR A 1 301 ? 10.982 6.595 12.992 1.00 62.56 301 THR A O 1
ATOM 2433 N N . GLY A 1 302 ? 10.214 6.503 15.084 1.00 56.38 302 GLY A N 1
ATOM 2434 C CA . GLY A 1 302 ? 11.490 6.920 15.686 1.00 56.38 302 GLY A CA 1
ATOM 2435 C C . GLY A 1 302 ? 11.406 7.520 17.093 1.00 56.38 302 GLY A C 1
ATOM 2436 O O . GLY A 1 302 ? 10.375 8.068 17.496 1.00 56.38 302 GLY A O 1
ATOM 2437 N N . GLN A 1 303 ? 12.530 7.464 17.816 1.00 44.72 303 GLN A N 1
ATOM 2438 C CA . GLN A 1 303 ? 12.807 8.298 18.988 1.00 44.72 303 GLN A CA 1
ATOM 2439 C C . GLN A 1 303 ? 13.624 9.514 18.537 1.00 44.72 303 GLN A C 1
ATOM 2441 O O . GLN A 1 303 ? 14.729 9.366 18.028 1.00 44.72 303 GLN A O 1
ATOM 2446 N N . GLY A 1 304 ? 13.099 10.728 18.701 1.00 45.72 304 GLY A N 1
ATOM 2447 C CA . GLY A 1 304 ? 13.956 11.911 18.662 1.00 45.72 304 GLY A CA 1
ATOM 2448 C C . GLY A 1 304 ? 14.736 11.992 19.972 1.00 45.72 304 GLY A C 1
ATOM 2449 O O . GLY A 1 304 ? 14.105 12.068 21.026 1.00 45.72 304 GLY A O 1
ATOM 2450 N N . GLU A 1 305 ? 16.071 12.021 19.920 1.00 38.94 305 GLU A N 1
ATOM 2451 C CA . GLU A 1 305 ? 16.960 12.055 21.103 1.00 38.94 305 GLU A CA 1
ATOM 2452 C C . GLU A 1 305 ? 16.679 13.230 22.066 1.00 38.94 305 GLU A C 1
ATOM 2454 O O . GLU A 1 305 ? 17.005 13.162 23.243 1.00 38.94 305 GLU A O 1
ATOM 2459 N N . ASN A 1 306 ? 15.969 14.268 21.610 1.00 41.31 306 ASN A N 1
ATOM 2460 C CA . ASN A 1 306 ? 15.584 15.436 22.412 1.00 41.31 306 ASN A CA 1
ATOM 2461 C C . ASN A 1 306 ? 14.081 15.490 22.758 1.00 41.31 306 ASN A C 1
ATOM 2463 O O . ASN A 1 306 ? 13.517 16.576 22.909 1.00 41.31 306 ASN A O 1
ATOM 2467 N N . GLY A 1 307 ? 13.380 14.350 22.779 1.00 44.62 307 GLY A N 1
ATOM 2468 C CA . GLY A 1 307 ? 11.929 14.313 23.019 1.00 44.62 307 GLY A CA 1
ATOM 2469 C C . GLY A 1 307 ? 11.099 14.976 21.908 1.00 44.62 307 GLY A C 1
ATOM 2470 O O . GLY A 1 307 ? 9.927 15.306 22.100 1.00 44.62 307 GLY A O 1
ATOM 2471 N N . ARG A 1 308 ? 11.690 15.205 20.725 1.00 45.78 308 ARG A N 1
ATOM 2472 C CA . ARG A 1 308 ? 11.001 15.821 19.585 1.00 45.78 308 ARG A CA 1
ATOM 2473 C C . ARG A 1 308 ? 10.405 14.774 18.644 1.00 45.78 308 ARG A C 1
ATOM 2475 O O . ARG A 1 308 ? 11.123 14.008 18.019 1.00 45.78 308 ARG A O 1
ATOM 2482 N N . ARG A 1 309 ? 9.074 14.874 18.527 1.00 49.94 309 ARG A N 1
ATOM 2483 C CA . ARG A 1 309 ? 8.169 14.492 17.424 1.00 49.94 309 ARG A CA 1
ATOM 2484 C C . ARG A 1 309 ? 8.476 13.159 16.736 1.00 49.94 309 ARG A C 1
ATOM 2486 O O . ARG A 1 309 ? 9.146 13.104 15.713 1.00 49.94 309 ARG A O 1
ATOM 2493 N N . THR A 1 310 ? 7.833 12.118 17.236 1.00 57.25 310 THR A N 1
ATOM 2494 C CA . THR A 1 310 ? 7.644 10.852 16.537 1.00 57.25 310 THR A CA 1
ATOM 2495 C C . THR A 1 310 ? 6.578 11.007 15.447 1.00 57.25 310 THR A C 1
ATOM 2497 O O . THR A 1 310 ? 5.432 11.357 15.744 1.00 57.25 310 THR A O 1
ATOM 2500 N N . TYR A 1 311 ? 6.943 10.764 14.186 1.00 61.75 311 TYR A N 1
ATOM 2501 C CA . TYR A 1 311 ? 5.963 10.617 13.109 1.00 61.75 311 TYR A CA 1
ATOM 2502 C C . TYR A 1 311 ? 5.201 9.306 13.299 1.00 61.75 311 TYR A C 1
ATOM 2504 O O . TYR A 1 311 ? 5.777 8.293 13.705 1.00 61.75 311 TYR A O 1
ATOM 2512 N N . VAL A 1 312 ? 3.894 9.345 13.039 1.00 74.62 312 VAL A N 1
ATOM 2513 C CA . VAL A 1 312 ? 3.053 8.152 13.110 1.00 74.62 312 VAL A CA 1
ATOM 2514 C C . VAL A 1 312 ? 2.815 7.634 11.709 1.00 74.62 312 VAL A C 1
ATOM 2516 O O . VAL A 1 312 ? 2.151 8.289 10.908 1.00 74.62 312 VAL A O 1
ATOM 2519 N N . GLN A 1 313 ? 3.353 6.454 11.435 1.00 80.31 313 GLN A N 1
ATOM 2520 C CA . GLN A 1 313 ? 2.985 5.682 10.266 1.00 80.31 313 GLN A CA 1
ATOM 2521 C C . GLN A 1 313 ? 1.633 5.029 10.527 1.00 80.31 313 GLN A C 1
ATOM 2523 O O . GLN A 1 313 ? 1.421 4.381 11.555 1.00 80.31 313 GLN A O 1
ATOM 2528 N N . MET A 1 314 ? 0.717 5.225 9.589 1.00 87.31 314 MET A N 1
ATOM 2529 C CA . MET A 1 314 ? -0.599 4.608 9.592 1.00 87.31 314 MET A CA 1
ATOM 2530 C C . MET A 1 314 ? -0.630 3.585 8.470 1.00 87.31 314 MET A C 1
ATOM 2532 O O . MET A 1 314 ? -0.280 3.900 7.336 1.00 87.31 314 MET A O 1
ATOM 2536 N N . SER A 1 315 ? -0.986 2.353 8.809 1.00 89.94 315 SER A N 1
ATOM 2537 C CA . SER A 1 315 ? -1.050 1.254 7.848 1.00 89.94 315 SER A CA 1
ATOM 2538 C C . SER A 1 315 ? -2.304 0.433 8.076 1.00 89.94 315 SER A C 1
ATOM 2540 O O . SER A 1 315 ? -2.595 0.057 9.208 1.00 89.94 315 SER A O 1
ATOM 2542 N N . VAL A 1 316 ? -3.066 0.183 7.023 1.00 93.00 316 VAL A N 1
ATOM 2543 C CA . VAL A 1 316 ? -4.277 -0.634 7.063 1.00 93.00 316 VAL A CA 1
ATOM 2544 C C . VAL A 1 316 ? -3.965 -1.998 6.474 1.00 93.00 316 VAL A C 1
ATOM 2546 O O . VAL A 1 316 ? -3.346 -2.083 5.428 1.00 93.00 316 VAL A O 1
ATOM 2549 N N . MET A 1 317 ? -4.397 -3.067 7.128 1.00 92.44 317 MET A N 1
ATOM 2550 C CA . MET A 1 317 ? -4.346 -4.418 6.579 1.00 92.44 317 MET A CA 1
ATOM 2551 C C . MET A 1 317 ? -5.766 -4.959 6.467 1.00 92.44 317 MET A C 1
ATOM 2553 O O . MET A 1 317 ? -6.466 -5.055 7.482 1.00 92.44 317 MET A O 1
ATOM 2557 N N . TYR A 1 318 ? -6.170 -5.332 5.256 1.00 93.00 318 TYR A N 1
ATOM 2558 C CA . TYR A 1 318 ? -7.436 -6.010 4.990 1.00 93.00 318 TYR A CA 1
ATOM 2559 C C . TYR A 1 318 ? -7.314 -7.513 5.238 1.00 93.00 318 TYR A C 1
ATOM 2561 O O . TYR A 1 318 ? -6.273 -8.123 4.993 1.00 93.00 318 TYR A O 1
ATOM 2569 N N . ALA A 1 319 ? -8.388 -8.135 5.724 1.00 90.19 319 ALA A N 1
ATOM 2570 C CA . ALA A 1 319 ? -8.406 -9.567 6.011 1.00 90.19 319 ALA A CA 1
ATOM 2571 C C . ALA A 1 319 ? -8.164 -10.422 4.753 1.00 90.19 319 ALA A C 1
ATOM 2573 O O . ALA A 1 319 ? -7.499 -11.453 4.835 1.00 90.19 319 ALA A O 1
ATOM 2574 N N . SER A 1 320 ? -8.661 -9.978 3.594 1.00 87.62 320 SER A N 1
ATOM 2575 C CA . SER A 1 320 ? -8.497 -10.646 2.295 1.00 87.62 320 SER A CA 1
ATOM 2576 C C . SER A 1 320 ? -7.080 -10.569 1.728 1.00 87.62 320 SER A C 1
ATOM 2578 O O . SER A 1 320 ? -6.721 -11.393 0.893 1.00 87.62 320 SER A O 1
ATOM 2580 N N . GLU A 1 321 ? -6.281 -9.600 2.174 1.00 86.75 321 GLU A N 1
ATOM 2581 C CA . GLU A 1 321 ? -4.971 -9.278 1.593 1.00 86.75 321 GLU A CA 1
ATOM 2582 C C . GLU A 1 321 ? -3.830 -9.460 2.596 1.00 86.75 321 GLU A C 1
ATOM 2584 O O . GLU A 1 321 ? -2.697 -9.067 2.340 1.00 86.75 321 GLU A O 1
ATOM 2589 N N . TRP A 1 322 ? -4.094 -10.076 3.748 1.00 82.38 322 TRP A N 1
ATOM 2590 C CA . TRP A 1 322 ? -3.081 -10.334 4.769 1.00 82.38 322 TRP A CA 1
ATOM 2591 C C . TRP A 1 322 ? -1.872 -11.088 4.170 1.00 82.38 322 TRP A C 1
ATOM 2593 O O . TRP A 1 322 ? -2.032 -12.169 3.608 1.00 82.38 322 TRP A O 1
ATOM 2603 N N . GLN A 1 323 ? -0.621 -10.614 4.250 1.00 84.44 323 GLN A N 1
ATOM 2604 C CA . GLN A 1 323 ? -0.018 -9.551 5.079 1.00 84.44 323 GLN A CA 1
ATOM 2605 C C . GLN A 1 323 ? 0.358 -8.266 4.305 1.00 84.44 323 GLN A C 1
ATOM 2607 O O . GLN A 1 323 ? 1.473 -7.759 4.452 1.00 84.44 323 GLN A O 1
ATOM 2612 N N . ILE A 1 324 ? -0.517 -7.745 3.449 1.00 88.75 324 ILE A N 1
ATOM 2613 C CA . ILE A 1 324 ? -0.306 -6.474 2.745 1.00 88.75 324 ILE A CA 1
ATOM 2614 C C . ILE A 1 324 ? -0.847 -5.316 3.589 1.00 88.75 324 ILE A C 1
ATOM 2616 O O . ILE A 1 324 ? -1.981 -5.346 4.064 1.00 88.75 324 ILE A O 1
ATOM 2620 N N . GLY A 1 325 ? 0.010 -4.320 3.816 1.00 90.75 325 GLY A N 1
ATOM 2621 C CA . GLY A 1 325 ? -0.323 -3.056 4.457 1.00 90.75 325 GLY A CA 1
ATOM 2622 C C . GLY A 1 325 ? -0.542 -1.954 3.421 1.00 90.75 325 GLY A C 1
ATOM 2623 O O . GLY A 1 325 ? 0.165 -1.904 2.419 1.00 90.75 325 GLY A O 1
ATOM 2624 N N . HIS A 1 326 ? -1.489 -1.066 3.696 1.00 92.00 326 HIS A N 1
ATOM 2625 C CA . HIS A 1 326 ? -1.936 0.039 2.850 1.00 92.00 326 HIS A CA 1
ATOM 2626 C C . HIS A 1 326 ? -1.720 1.364 3.578 1.00 92.00 326 HIS A C 1
ATOM 2628 O O . HIS A 1 326 ? -2.055 1.489 4.758 1.00 92.00 326 HIS A O 1
ATOM 2634 N N . SER A 1 327 ? -1.147 2.359 2.909 1.00 88.69 327 SER A N 1
ATOM 2635 C CA . SER A 1 327 ? -0.883 3.691 3.464 1.00 88.69 327 SER A CA 1
ATOM 2636 C C . SER A 1 327 ? -1.501 4.758 2.572 1.00 88.69 327 SER A C 1
ATOM 2638 O O . SER A 1 327 ? -1.076 4.921 1.430 1.00 88.69 327 SER A O 1
ATOM 2640 N N . TYR A 1 328 ? -2.443 5.533 3.120 1.00 86.88 328 TYR A N 1
ATOM 2641 C CA . TYR A 1 328 ? -3.219 6.539 2.386 1.00 86.88 328 TYR A CA 1
ATOM 2642 C C . TYR A 1 328 ? -2.587 7.932 2.460 1.00 86.88 328 TYR A C 1
ATOM 2644 O O . TYR A 1 328 ? -3.179 8.887 2.972 1.00 86.88 328 TYR A O 1
ATOM 2652 N N . THR A 1 329 ? -1.343 8.055 2.003 1.00 71.12 329 THR A N 1
ATOM 2653 C CA . THR A 1 329 ? -0.571 9.300 2.101 1.00 71.12 329 THR A CA 1
ATOM 2654 C C . THR A 1 329 ? -0.783 10.198 0.886 1.00 71.12 329 THR A C 1
ATOM 2656 O O . THR A 1 329 ? -0.526 9.814 -0.253 1.00 71.12 329 THR A O 1
ATOM 2659 N N . GLU A 1 330 ? -1.190 11.450 1.117 1.00 60.03 330 GLU A N 1
ATOM 2660 C CA . GLU A 1 330 ? -1.233 12.457 0.053 1.00 60.03 330 GLU A CA 1
ATOM 2661 C C . GLU A 1 330 ? 0.186 12.879 -0.341 1.00 60.03 330 GLU A C 1
ATOM 2663 O O . GLU A 1 330 ? 0.927 13.440 0.464 1.00 60.03 330 GLU A O 1
ATOM 2668 N N . GLY A 1 331 ? 0.580 12.584 -1.583 1.00 48.81 331 GLY A N 1
ATOM 2669 C CA . GLY A 1 331 ? 1.827 13.072 -2.187 1.00 48.81 331 GLY A CA 1
ATOM 2670 C C . GLY A 1 331 ? 3.128 12.519 -1.592 1.00 48.81 331 GLY A C 1
ATOM 2671 O O . GLY A 1 331 ? 4.204 12.894 -2.052 1.00 48.81 331 GLY A O 1
ATOM 2672 N N . GLY A 1 332 ? 3.049 11.631 -0.598 1.00 56.28 332 GLY A N 1
ATOM 2673 C CA . GLY A 1 332 ? 4.197 11.101 0.131 1.00 56.28 332 GLY A CA 1
ATOM 2674 C C . GLY A 1 332 ? 4.375 9.601 -0.052 1.00 56.28 332 GLY A C 1
ATOM 2675 O O . GLY A 1 332 ? 3.408 8.845 -0.140 1.00 56.28 332 GLY A O 1
ATOM 2676 N N . ILE A 1 333 ? 5.633 9.187 -0.088 1.00 60.03 333 ILE A N 1
ATOM 2677 C CA . ILE A 1 333 ? 6.069 7.797 -0.046 1.00 60.03 333 ILE A CA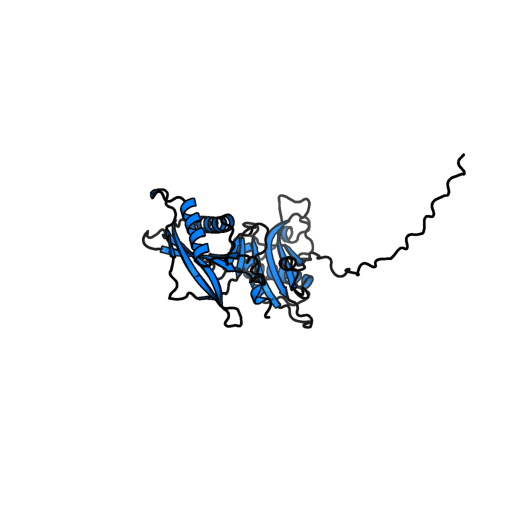 1
ATOM 2678 C C . ILE A 1 333 ? 5.907 7.274 1.397 1.00 60.03 333 ILE A C 1
ATOM 2680 O O . ILE A 1 333 ? 6.282 8.007 2.318 1.00 60.03 333 ILE A O 1
ATOM 2684 N N . PRO A 1 334 ? 5.422 6.038 1.637 1.00 56.75 334 PRO A N 1
ATOM 2685 C CA . PRO A 1 334 ? 5.384 5.472 2.983 1.00 56.75 334 PRO A CA 1
ATOM 2686 C C . PRO A 1 334 ? 6.786 5.481 3.602 1.00 56.75 334 PRO A C 1
ATOM 2688 O O . PRO A 1 334 ? 7.737 4.945 3.027 1.00 56.75 334 PRO A O 1
ATOM 2691 N N . LEU A 1 335 ? 6.921 6.116 4.769 1.00 56.78 335 LEU A N 1
ATOM 2692 C CA . LEU A 1 335 ? 8.153 6.069 5.551 1.00 56.78 335 LEU A CA 1
ATOM 2693 C C . LEU A 1 335 ? 8.340 4.625 6.005 1.00 56.78 335 LEU A C 1
ATOM 2695 O O . LEU A 1 335 ? 7.551 4.133 6.808 1.00 56.78 335 LEU A O 1
ATOM 2699 N N . LEU A 1 336 ? 9.349 3.936 5.476 1.00 55.06 336 LEU A N 1
ATOM 2700 C CA . LEU A 1 336 ? 9.738 2.663 6.059 1.00 55.06 336 LEU A CA 1
ATOM 2701 C C . LEU A 1 336 ? 10.486 2.934 7.367 1.00 55.06 336 LEU A C 1
ATOM 2703 O O . LEU A 1 336 ? 11.208 3.920 7.508 1.00 55.06 336 LEU A O 1
ATOM 2707 N N . ASP A 1 337 ? 10.264 2.069 8.346 1.00 53.12 337 ASP A N 1
ATOM 2708 C CA . ASP A 1 337 ? 10.503 2.367 9.752 1.00 53.12 337 ASP A CA 1
ATOM 2709 C C . ASP A 1 337 ? 11.978 2.623 10.105 1.00 53.12 337 ASP A C 1
ATOM 2711 O O . ASP A 1 337 ? 12.762 1.679 10.178 1.00 53.12 337 ASP A O 1
ATOM 2715 N N . LYS A 1 338 ? 12.345 3.892 10.361 1.00 46.97 338 LYS A N 1
ATOM 2716 C CA . LYS A 1 338 ? 13.721 4.395 10.587 1.00 46.97 338 LYS A CA 1
ATOM 2717 C C . LYS A 1 338 ? 14.545 3.551 11.578 1.00 46.97 338 LYS A C 1
ATOM 2719 O O . LYS A 1 338 ? 15.765 3.501 11.471 1.00 46.97 338 LYS A O 1
ATOM 2724 N N . ILE A 1 339 ? 13.889 2.868 12.512 1.00 43.19 339 ILE A N 1
ATOM 2725 C CA . ILE A 1 339 ? 14.533 2.200 13.646 1.00 43.19 339 ILE A CA 1
ATOM 2726 C C . ILE A 1 339 ? 15.264 0.899 13.252 1.00 43.19 339 ILE A C 1
ATOM 2728 O O . ILE A 1 339 ? 16.261 0.548 13.879 1.00 43.19 339 ILE A O 1
ATOM 2732 N N . GLU A 1 340 ? 14.860 0.207 12.181 1.00 45.69 340 GLU A N 1
ATOM 2733 C CA . GLU A 1 340 ? 15.595 -0.986 11.705 1.00 45.69 340 GLU A CA 1
ATOM 2734 C C . GLU A 1 340 ? 16.851 -0.627 10.884 1.00 45.69 340 GLU A C 1
ATOM 2736 O O . GLU A 1 34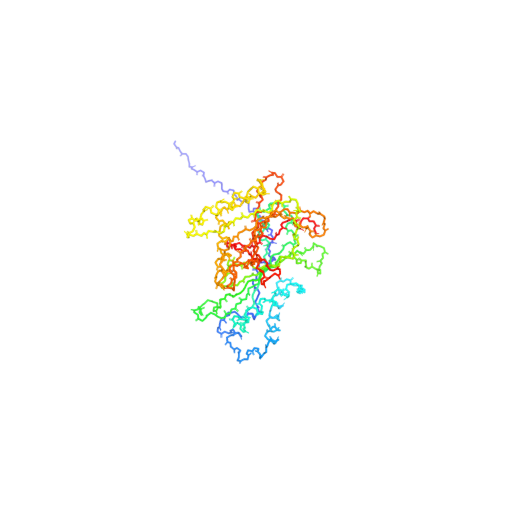0 ? 17.695 -1.485 10.621 1.00 45.69 340 GLU A O 1
ATOM 2741 N N . TYR A 1 341 ? 17.010 0.647 10.511 1.00 44.16 341 TYR A N 1
ATOM 2742 C CA . TYR A 1 341 ? 18.057 1.119 9.598 1.00 44.16 341 TYR A CA 1
ATOM 2743 C C . TYR A 1 341 ? 19.381 1.463 10.279 1.00 44.16 341 TYR A C 1
ATOM 2745 O O . TYR A 1 341 ? 20.409 1.515 9.614 1.00 44.16 341 TYR A O 1
ATOM 2753 N N . GLU A 1 342 ? 19.378 1.691 11.592 1.00 37.62 342 GLU A N 1
ATOM 2754 C CA . GLU A 1 342 ? 20.585 2.068 12.339 1.00 37.62 342 GLU A CA 1
ATOM 2755 C C . GLU A 1 342 ? 21.339 0.851 12.914 1.00 37.62 342 GLU A C 1
ATOM 2757 O O . GLU A 1 342 ? 22.414 1.016 13.485 1.00 37.62 342 GLU A O 1
ATOM 2762 N N . ARG A 1 343 ? 20.806 -0.377 12.769 1.00 37.66 343 ARG A N 1
ATOM 2763 C CA . ARG A 1 343 ? 21.352 -1.593 13.414 1.00 37.66 343 ARG A CA 1
ATOM 2764 C C . ARG A 1 343 ? 21.669 -2.775 12.481 1.00 37.66 343 ARG A C 1
ATOM 2766 O O . ARG A 1 343 ? 22.026 -3.842 12.979 1.00 37.66 343 ARG A O 1
ATOM 2773 N N . LEU A 1 344 ? 21.569 -2.586 11.162 1.00 34.59 344 LEU A N 1
ATOM 2774 C CA . LEU A 1 344 ? 21.980 -3.538 10.116 1.00 34.59 344 LEU A CA 1
ATOM 2775 C C . LEU A 1 344 ? 22.989 -2.890 9.171 1.00 34.59 344 LEU A C 1
ATOM 2777 O O . LEU A 1 344 ? 24.120 -3.407 9.085 1.00 34.59 344 LEU A O 1
#

Organism: NCBI:txid1651941